Protein AF-A0A958EM05-F1 (afdb_monomer)

Mean predicted aligned error: 6.89 Å

Solvent-accessible surface area (backbone atoms only — not comparable to full-atom values): 17356 Å² total; per-residue (Å²): 138,81,80,80,76,67,77,76,81,56,70,85,62,57,81,46,62,45,32,33,47,32,33,57,15,66,79,50,71,73,41,57,70,72,60,28,51,53,48,52,52,42,34,55,50,38,52,46,53,56,36,40,84,72,39,77,65,54,44,79,43,82,52,97,78,34,34,41,40,36,32,71,61,46,50,64,68,52,51,52,50,44,53,54,50,52,36,35,36,25,22,24,38,27,33,30,41,38,51,78,43,76,55,84,50,73,66,61,52,43,53,54,49,43,73,73,39,43,86,70,35,48,7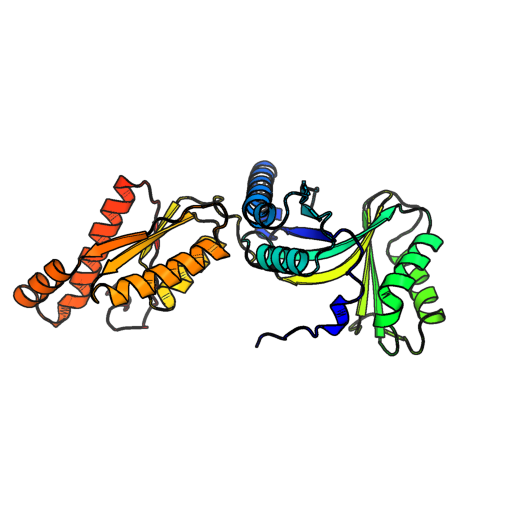2,28,34,25,30,57,45,49,47,75,47,76,89,68,99,66,52,44,67,57,51,26,50,54,48,43,50,54,47,52,77,68,32,59,74,34,45,85,29,89,85,78,40,80,36,74,51,47,37,37,37,45,70,64,29,33,34,44,64,75,49,82,43,70,29,53,23,55,28,20,58,65,73,39,65,41,30,38,23,47,39,76,67,47,68,49,21,54,50,41,47,49,53,41,23,28,60,0,26,40,60,28,39,37,32,74,39,79,66,56,70,69,46,49,50,56,32,49,50,54,51,48,52,49,33,70,53,43,29,49,82,52,87,57,51,78,44,77,40,84,38,57,70,58,50,54,50,38,68,75,76,41,62,78,94,47,36,69,59,54,50,50,52,54,52,52,53,54,49,50,52,50,22,67,77,69,65,32,80,45,82,43,62,41,81,50,84,67,75,47,90,76,27,32,84,90,63,103

Foldseek 3Di:
DDPPDDPPLCVVLQPAKWKKWFFFFVVLVPDDPVLSVVQVVLLQVLLCLQQCVLAVQWDWDDDPGTIITIGRDSPVVSVVSSLLLQQQFAGTQKMFTKDKDFQDDLVVVLVVLCVQCQVVQALWEEFEFEAEADDDPDDRVVSRVVSVVVSVVPRHNGHYDPPDTPYYFYWYYHHRMIMTTRDMGGHLYATGAPSDEEAEQAFALDPLSLVQQLVVLSNNYQYAYEYEDPPPDVSVVSSVVSVCVSCSRRVRPRDHHYHYDYCVVVLVCCVVPHDPVCSVLVSVVVVVVVSVVVCVVVVHPYYTYSADDPPDPCRHPVND

Sequence (320 aa):
MQQFVSSAQFNHLHHHSMILLVRIFPEIAIKSRPVRKRLVQRLCSNIGLACHPLDKTIKIKSLWDKIKVSSESTDPKVQQLVIRKLQQIPGIQDFSIVEDFDFLNSDDLFTKTLLHYQDQLTDRSFAVRVKRVGIHPFTSLDLEREIGRRLLETCSNSSVNLTKPDVTVKIEIKDDQFYLYHHYYPGLNGYPIGAQEKVLSLISGGFDSSVSSFLMMQKGCKVDFLFFNLGGYAHELGVKEVSKYLSSNYSDGYGSSFISVNFEPIIAELMESIDPKYRGLILKRCMLKIAEQLCQVNDYKAIITGESLGQVSSQTLINL

pLDDT: mean 90.68, std 12.55, range [28.0, 98.69]

Nearest PDB structures (foldseek):
  4kr7-assembly1_A  TM=8.828E-01  e=1.149E-23  Thermotoga maritima MSB8
  2c5s-assembly1_A-2  TM=8.348E-01  e=2.113E-24  Bacillus anthracis str. Ames
  1vbk-assembly1_A  TM=8.202E-01  e=5.508E-22  Pyrococcus horikoshii OT3
  1vbk-assembly1_B  TM=8.150E-01  e=3.814E-21  Pyrococcus horikoshii OT3
  5ztb-assembly2_A  TM=6.877E-01  e=2.450E-04  Thermus thermophilus HB27

Radius of gyration: 25.73 Å; Cα contacts (8 Å, |Δi|>4): 565; chains: 1; bounding box: 58×45×77 Å

Structure (mmCIF, N/CA/C/O backbone):
data_AF-A0A958EM05-F1
#
_entry.id   AF-A0A958EM05-F1
#
loop_
_atom_site.group_PDB
_atom_site.id
_atom_site.type_symbol
_atom_site.label_atom_id
_atom_site.label_alt_id
_atom_site.label_comp_id
_atom_site.label_asym_id
_atom_site.label_entity_id
_atom_site.label_seq_id
_atom_site.pdbx_PDB_ins_code
_atom_site.Cartn_x
_atom_site.Cartn_y
_atom_site.Cartn_z
_atom_site.occupancy
_atom_site.B_iso_or_equiv
_atom_site.auth_seq_id
_atom_site.auth_comp_id
_atom_site.auth_asym_id
_atom_site.auth_atom_id
_atom_site.pdbx_PDB_model_num
ATOM 1 N N . MET A 1 1 ? 3.726 -17.572 5.537 1.00 30.23 1 MET A N 1
ATOM 2 C CA . MET A 1 1 ? 4.851 -18.294 4.905 1.00 30.23 1 MET A CA 1
ATOM 3 C C . MET A 1 1 ? 5.632 -17.294 4.054 1.00 30.23 1 MET A C 1
ATOM 5 O O . MET A 1 1 ? 5.333 -17.110 2.884 1.00 30.23 1 MET A O 1
ATOM 9 N N . GLN A 1 2 ? 6.533 -16.536 4.685 1.00 30.33 2 GLN A N 1
ATOM 10 C CA . GLN A 1 2 ? 7.427 -15.596 4.003 1.00 30.33 2 GLN A CA 1
ATOM 11 C C . GLN A 1 2 ? 8.636 -16.394 3.515 1.00 30.33 2 GLN A C 1
ATOM 13 O O . GLN A 1 2 ? 9.372 -16.944 4.331 1.00 30.33 2 GLN A O 1
ATOM 18 N N . GLN A 1 3 ? 8.820 -16.505 2.200 1.00 28.00 3 GLN A N 1
ATOM 19 C CA . GLN A 1 3 ? 10.091 -16.973 1.658 1.00 28.00 3 GLN A CA 1
ATOM 20 C C . GLN A 1 3 ? 11.126 -15.877 1.913 1.00 28.00 3 GLN A C 1
ATOM 22 O O . GLN A 1 3 ? 11.089 -14.814 1.296 1.00 28.00 3 GLN A O 1
ATOM 27 N N . PHE A 1 4 ? 12.019 -16.127 2.867 1.00 31.95 4 PHE A N 1
ATOM 28 C CA . PHE A 1 4 ? 13.267 -15.390 2.984 1.00 31.95 4 PHE A CA 1
ATOM 29 C C . PHE A 1 4 ? 14.054 -15.613 1.690 1.00 31.95 4 PHE A C 1
ATOM 31 O O . PHE A 1 4 ? 14.509 -16.721 1.410 1.00 31.95 4 PHE A O 1
ATOM 38 N N . VAL A 1 5 ? 14.161 -14.565 0.876 1.00 35.91 5 VAL A N 1
ATOM 39 C CA . VAL A 1 5 ? 15.030 -14.550 -0.301 1.00 35.91 5 VAL A CA 1
ATOM 40 C C . VAL A 1 5 ? 16.475 -14.586 0.194 1.00 35.91 5 VAL A C 1
ATOM 42 O O . VAL A 1 5 ? 16.892 -13.748 0.993 1.00 35.91 5 VAL A O 1
ATOM 45 N N . SER A 1 6 ? 17.201 -15.608 -0.254 1.00 31.69 6 SER A N 1
ATOM 46 C CA . SER A 1 6 ? 18.626 -15.831 -0.007 1.00 31.69 6 SER A CA 1
ATOM 47 C C . SER A 1 6 ? 19.457 -14.587 -0.351 1.00 31.69 6 SER A C 1
ATOM 49 O O . SER A 1 6 ? 19.313 -13.996 -1.421 1.00 31.69 6 SER A O 1
ATOM 51 N N . SER A 1 7 ? 20.366 -14.229 0.557 1.00 36.34 7 SER A N 1
ATOM 52 C CA . SER A 1 7 ? 21.330 -13.127 0.460 1.00 36.34 7 SER A CA 1
ATOM 53 C C . SER A 1 7 ? 22.310 -13.235 -0.716 1.00 36.34 7 SER A C 1
ATOM 55 O O . SER A 1 7 ? 23.007 -12.270 -1.007 1.00 36.34 7 SER A O 1
ATOM 57 N N . ALA A 1 8 ? 22.367 -14.373 -1.415 1.00 34.72 8 ALA A N 1
ATOM 58 C CA . ALA A 1 8 ? 23.353 -14.616 -2.466 1.00 34.72 8 ALA A CA 1
ATOM 59 C C . ALA A 1 8 ? 23.030 -13.927 -3.809 1.00 34.72 8 ALA A C 1
ATOM 61 O O . ALA A 1 8 ? 23.947 -13.611 -4.558 1.00 34.72 8 ALA A O 1
ATOM 62 N N . GLN A 1 9 ? 21.756 -13.639 -4.112 1.00 41.16 9 GLN A N 1
ATOM 63 C CA . GLN A 1 9 ? 21.362 -12.994 -5.382 1.00 41.16 9 GLN A CA 1
ATOM 64 C C . GLN A 1 9 ? 21.495 -11.461 -5.377 1.00 41.16 9 GLN A C 1
ATOM 66 O O . GLN A 1 9 ? 21.306 -10.827 -6.410 1.00 41.16 9 GLN A O 1
ATOM 71 N N . PHE A 1 10 ? 21.830 -10.854 -4.234 1.00 42.84 10 PHE A N 1
ATOM 72 C CA . PHE A 1 10 ? 21.987 -9.401 -4.101 1.00 42.84 10 PHE A CA 1
ATOM 73 C C . PHE A 1 10 ? 23.398 -8.893 -4.436 1.00 42.84 10 PHE A C 1
ATOM 75 O O . PHE A 1 10 ? 23.568 -7.693 -4.640 1.00 42.84 10 PHE A O 1
ATOM 82 N N . ASN A 1 11 ? 24.395 -9.781 -4.536 1.00 39.16 11 ASN A N 1
ATOM 83 C CA . ASN A 1 11 ? 25.802 -9.376 -4.562 1.00 39.16 11 ASN A CA 1
ATOM 84 C C . ASN A 1 11 ? 26.261 -8.662 -5.848 1.00 39.16 11 ASN A C 1
ATOM 86 O O . ASN A 1 11 ? 27.257 -7.944 -5.806 1.00 39.16 11 ASN A O 1
ATOM 90 N N . HIS A 1 12 ? 25.537 -8.790 -6.966 1.00 42.97 12 HIS A N 1
ATOM 91 C CA . HIS A 1 12 ? 25.898 -8.129 -8.231 1.00 42.97 12 HIS A CA 1
ATOM 92 C C . HIS A 1 12 ? 25.334 -6.706 -8.394 1.00 42.97 12 HIS A C 1
ATOM 94 O O . HIS A 1 12 ? 25.745 -5.992 -9.302 1.00 42.97 12 HIS A O 1
ATOM 100 N N . LEU A 1 13 ? 24.453 -6.248 -7.495 1.00 47.91 13 LEU A N 1
ATOM 101 C CA . LEU A 1 13 ? 23.833 -4.912 -7.565 1.00 47.91 13 LEU A CA 1
ATOM 102 C C . LEU A 1 13 ? 24.610 -3.828 -6.787 1.00 47.91 13 LEU A C 1
ATOM 104 O O . LEU A 1 13 ? 24.183 -2.678 -6.725 1.00 47.91 13 LEU A O 1
ATOM 108 N N . HIS A 1 14 ? 25.748 -4.166 -6.174 1.00 45.50 14 HIS A N 1
ATOM 109 C CA . HIS A 1 14 ? 26.383 -3.344 -5.133 1.00 45.50 14 HIS A CA 1
ATOM 110 C C . HIS A 1 14 ? 27.223 -2.146 -5.610 1.00 45.50 14 HIS A C 1
ATOM 112 O O . HIS A 1 14 ? 27.787 -1.442 -4.774 1.00 45.50 14 HIS A O 1
ATOM 118 N N . HIS A 1 15 ? 27.287 -1.863 -6.915 1.00 50.09 15 HIS A N 1
ATOM 119 C CA . HIS A 1 15 ? 28.120 -0.768 -7.438 1.00 50.09 15 HIS A CA 1
ATOM 120 C C . HIS A 1 15 ? 27.420 0.219 -8.380 1.00 50.09 15 HIS A C 1
ATOM 122 O O . HIS A 1 15 ? 28.066 1.156 -8.848 1.00 50.09 15 HIS A O 1
ATOM 128 N N . HIS A 1 16 ? 26.112 0.080 -8.610 1.00 64.69 16 HIS A N 1
ATOM 129 C CA . HIS A 1 16 ? 25.377 0.944 -9.535 1.00 64.69 16 HIS A CA 1
ATOM 130 C C . HIS A 1 16 ? 24.209 1.674 -8.871 1.00 64.69 16 HIS A C 1
ATOM 132 O O . HIS A 1 16 ? 23.677 1.256 -7.840 1.00 64.69 16 HIS A O 1
ATOM 138 N N . SER A 1 17 ? 23.836 2.802 -9.475 1.00 76.50 17 SER A N 1
ATOM 139 C CA . SER A 1 17 ? 22.624 3.542 -9.145 1.00 76.50 17 SER A CA 1
ATOM 140 C C . SER A 1 17 ? 21.399 2.639 -9.300 1.00 76.50 17 SER A C 1
ATOM 142 O O . SER A 1 17 ? 21.288 1.853 -10.240 1.00 76.50 17 SER A O 1
ATOM 144 N N . MET A 1 18 ? 20.460 2.740 -8.362 1.00 88.19 18 MET A N 1
ATOM 145 C CA . MET A 1 18 ? 19.275 1.888 -8.344 1.00 88.19 18 MET A CA 1
ATOM 146 C C . MET A 1 18 ? 18.133 2.566 -9.093 1.00 88.19 18 MET A C 1
ATOM 148 O O . MET A 1 18 ? 17.717 3.672 -8.738 1.00 88.19 18 MET A O 1
ATOM 152 N N . ILE A 1 19 ? 17.562 1.876 -10.080 1.00 91.88 19 ILE A N 1
ATOM 153 C CA . ILE A 1 19 ? 16.361 2.324 -10.784 1.00 91.88 19 ILE A CA 1
ATOM 154 C C . ILE A 1 19 ? 15.236 1.327 -10.548 1.00 91.88 19 ILE A C 1
ATOM 156 O O . ILE A 1 19 ? 15.375 0.126 -10.755 1.00 91.88 19 ILE A O 1
ATOM 160 N N . LEU A 1 20 ? 14.091 1.848 -10.126 1.00 94.44 20 LEU A N 1
ATOM 161 C CA . LEU A 1 20 ? 12.886 1.092 -9.832 1.00 94.44 20 LEU A CA 1
ATOM 162 C C . LEU A 1 20 ? 11.762 1.573 -10.750 1.00 94.44 20 LEU A C 1
ATOM 164 O O . LEU A 1 20 ? 11.427 2.762 -10.779 1.00 94.44 20 LEU A O 1
ATOM 168 N N . LEU A 1 21 ? 11.153 0.648 -11.489 1.00 93.94 21 LEU A N 1
ATOM 169 C CA . LEU A 1 21 ? 9.927 0.906 -12.240 1.00 93.94 21 LEU A CA 1
ATOM 170 C C . LEU A 1 21 ? 8.731 0.416 -11.436 1.00 93.94 21 LEU A C 1
ATOM 172 O O . LEU A 1 21 ? 8.518 -0.783 -11.276 1.00 93.94 21 LEU A O 1
ATOM 176 N N . VAL A 1 22 ? 7.943 1.368 -10.952 1.00 96.38 22 VAL A N 1
ATOM 177 C CA . VAL A 1 22 ? 6.760 1.142 -10.128 1.00 96.38 22 VAL A CA 1
ATOM 178 C C . VAL A 1 22 ? 5.520 1.111 -11.013 1.00 96.38 22 VAL A C 1
ATOM 180 O O . VAL A 1 22 ? 5.234 2.070 -11.740 1.00 96.38 22 VAL A O 1
ATOM 183 N N . ARG A 1 23 ? 4.760 0.017 -10.938 1.00 94.56 23 ARG A N 1
ATOM 184 C CA . ARG A 1 23 ? 3.443 -0.104 -11.564 1.00 94.56 23 ARG A CA 1
ATOM 185 C C . ARG A 1 23 ? 2.360 0.324 -10.584 1.00 94.56 23 ARG A C 1
ATOM 187 O O . ARG A 1 23 ? 2.327 -0.083 -9.423 1.00 94.56 23 ARG A O 1
ATOM 194 N N . ILE A 1 24 ? 1.472 1.179 -11.074 1.00 95.31 24 ILE A N 1
ATOM 195 C CA . ILE A 1 24 ? 0.325 1.665 -10.309 1.00 95.31 24 ILE A CA 1
ATOM 196 C C . ILE A 1 24 ? -0.763 0.594 -10.248 1.00 95.31 24 ILE A C 1
ATOM 198 O O . ILE A 1 24 ? -0.911 -0.189 -11.183 1.00 95.31 24 ILE A O 1
ATOM 202 N N . PHE A 1 25 ? -1.553 0.599 -9.177 1.00 95.50 25 PHE A N 1
ATOM 203 C CA . PHE A 1 25 ? -2.690 -0.308 -9.018 1.00 95.50 25 PHE A CA 1
ATOM 204 C C . PHE A 1 25 ? -3.655 -0.244 -10.230 1.00 95.50 25 PHE A C 1
ATOM 206 O O . PHE A 1 25 ? -4.004 0.869 -10.650 1.00 95.50 25 PHE A O 1
ATOM 213 N N . PRO A 1 26 ? -4.098 -1.378 -10.817 1.00 93.56 26 PRO A N 1
ATOM 214 C CA . PRO A 1 26 ? -4.898 -1.386 -12.050 1.00 93.56 26 PRO A CA 1
ATOM 215 C C . PRO A 1 26 ? -6.179 -0.546 -11.972 1.00 93.56 26 PRO A C 1
ATOM 217 O O . PRO A 1 26 ? -6.553 0.132 -12.929 1.00 93.56 26 PRO A O 1
ATOM 220 N N . GLU A 1 27 ? -6.810 -0.497 -10.805 1.00 93.25 27 GLU A N 1
ATOM 221 C CA . GLU A 1 27 ? -8.025 0.267 -10.549 1.00 93.25 27 GLU A CA 1
ATOM 222 C C . GLU A 1 27 ? -7.786 1.780 -10.620 1.00 93.25 27 GLU A C 1
ATOM 224 O O . GLU A 1 27 ? -8.723 2.535 -10.879 1.00 93.25 27 GLU A O 1
ATOM 229 N N . ILE A 1 28 ? -6.542 2.239 -10.437 1.00 93.31 28 ILE A N 1
ATOM 230 C CA . ILE A 1 28 ? -6.124 3.623 -10.703 1.00 93.31 28 ILE A CA 1
ATOM 231 C C . ILE A 1 28 ? -5.976 3.842 -12.214 1.00 93.31 28 ILE A C 1
ATOM 233 O O . ILE A 1 28 ? -6.360 4.897 -12.726 1.00 93.31 28 ILE A O 1
ATOM 237 N N . ALA A 1 29 ? -5.435 2.858 -12.940 1.00 89.19 29 ALA A N 1
ATOM 238 C CA . ALA A 1 29 ? -5.169 2.956 -14.375 1.00 89.19 29 ALA A CA 1
ATOM 239 C C . ALA A 1 29 ? -6.450 3.074 -15.220 1.00 89.19 29 ALA A C 1
ATOM 241 O O . ALA A 1 29 ? -6.437 3.779 -16.229 1.00 89.19 29 ALA A O 1
ATOM 242 N N . ILE A 1 30 ? -7.553 2.458 -14.782 1.00 92.56 30 ILE A N 1
ATOM 243 C CA . ILE A 1 30 ? -8.864 2.519 -15.457 1.00 92.56 30 ILE A CA 1
ATOM 244 C C . ILE A 1 30 ? -9.660 3.806 -15.171 1.00 92.56 30 ILE A C 1
ATOM 246 O O . ILE A 1 30 ? -10.727 4.008 -15.751 1.00 92.56 30 ILE A O 1
ATOM 250 N N . LYS A 1 31 ? -9.199 4.683 -14.264 1.00 93.38 31 LYS A N 1
ATOM 251 C CA . LYS A 1 31 ? -9.896 5.948 -13.966 1.00 93.38 31 LYS A CA 1
ATOM 252 C C . LYS A 1 31 ? -9.775 6.940 -15.126 1.00 93.38 31 LYS A C 1
ATOM 254 O O . LYS A 1 31 ? -8.835 6.895 -15.919 1.00 93.38 31 LYS A O 1
ATOM 259 N N . SER A 1 32 ? -10.702 7.902 -15.177 1.00 95.69 32 SER A N 1
ATOM 260 C CA . SER A 1 32 ? -10.649 9.004 -16.144 1.00 95.69 32 SER A CA 1
ATOM 261 C C . SER A 1 32 ? -9.310 9.747 -16.066 1.00 95.69 32 SER A C 1
ATOM 263 O O . SER A 1 32 ? -8.698 9.840 -14.999 1.00 95.69 32 SER A O 1
ATOM 265 N N . ARG A 1 33 ? -8.847 10.304 -17.194 1.00 92.75 33 ARG A N 1
ATOM 266 C CA . ARG A 1 33 ? -7.531 10.968 -17.284 1.00 92.75 33 ARG A CA 1
ATOM 267 C C . ARG A 1 33 ? -7.279 11.993 -16.157 1.00 92.75 33 ARG A C 1
ATOM 269 O O . ARG A 1 33 ? -6.201 11.922 -15.564 1.00 92.75 33 ARG A O 1
ATOM 276 N N . PRO A 1 34 ? -8.226 12.890 -15.797 1.00 95.50 34 PRO A N 1
ATOM 277 C CA . PRO A 1 34 ? -8.014 13.843 -14.703 1.00 95.50 34 PRO A CA 1
ATOM 278 C C . PRO A 1 34 ? -7.857 13.163 -13.338 1.00 95.50 34 PRO A C 1
ATOM 280 O O . PRO A 1 34 ? -6.949 13.495 -12.576 1.00 95.50 34 PRO A O 1
ATOM 283 N N . VAL A 1 35 ? -8.704 12.171 -13.043 1.00 95.50 35 VAL A N 1
ATOM 284 C CA . VAL A 1 35 ? -8.675 11.438 -11.770 1.00 95.50 35 VAL A CA 1
ATOM 285 C C . VAL A 1 35 ? -7.385 10.634 -11.651 1.00 95.50 35 VAL A C 1
ATOM 287 O O . VAL A 1 35 ? -6.704 10.714 -10.629 1.00 95.50 35 VAL A O 1
ATOM 290 N N . ARG A 1 36 ? -7.010 9.918 -12.715 1.00 95.25 36 ARG A N 1
ATOM 291 C CA . ARG A 1 36 ? -5.763 9.157 -12.786 1.00 95.25 36 ARG A CA 1
ATOM 292 C C . ARG A 1 36 ? -4.553 10.058 -12.554 1.00 95.25 36 ARG A C 1
ATOM 294 O O . ARG A 1 36 ? -3.716 9.727 -11.722 1.00 95.25 36 ARG A O 1
ATOM 301 N N . LYS A 1 37 ? -4.481 11.218 -13.220 1.00 94.38 37 LYS A N 1
ATOM 302 C CA . LYS A 1 37 ? -3.387 12.187 -13.037 1.00 94.38 37 LYS A CA 1
ATOM 303 C C . LYS A 1 37 ? -3.257 12.617 -11.573 1.00 94.38 37 LYS A C 1
ATOM 305 O O . LYS A 1 37 ? -2.158 12.567 -11.030 1.00 94.38 37 LYS A O 1
ATOM 310 N N . ARG A 1 38 ? -4.371 12.970 -10.922 1.00 95.94 38 ARG A N 1
ATOM 311 C CA . ARG A 1 38 ? -4.396 13.362 -9.502 1.00 95.94 38 ARG A CA 1
ATOM 312 C C . ARG A 1 38 ? -3.915 12.235 -8.580 1.00 95.94 38 ARG A C 1
ATOM 314 O O . ARG A 1 38 ? -3.127 12.486 -7.673 1.00 95.94 38 ARG A O 1
ATOM 321 N N . LEU A 1 39 ? -4.367 11.002 -8.814 1.00 96.50 39 LEU A N 1
ATOM 322 C CA . LEU A 1 39 ? -3.958 9.836 -8.022 1.00 96.50 39 LEU A CA 1
ATOM 323 C C . LEU A 1 39 ? 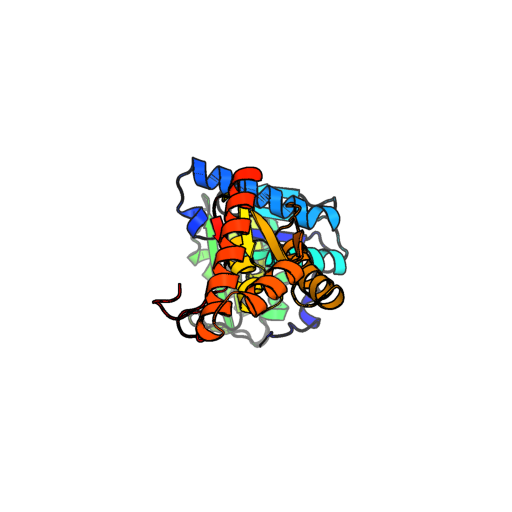-2.469 9.523 -8.200 1.00 96.50 39 LEU A C 1
ATOM 325 O O . LEU A 1 39 ? -1.773 9.309 -7.215 1.00 96.50 39 LEU A O 1
ATOM 329 N N . VAL A 1 40 ? -1.958 9.562 -9.432 1.00 96.50 40 VAL A N 1
ATOM 330 C CA . VAL A 1 40 ? -0.532 9.337 -9.712 1.00 96.50 40 VAL A CA 1
ATOM 331 C C . VAL A 1 40 ? 0.334 10.426 -9.077 1.00 96.50 40 VAL A C 1
ATOM 333 O O . VAL A 1 40 ? 1.348 10.112 -8.464 1.00 96.50 40 VAL A O 1
ATOM 336 N N . GLN A 1 41 ? -0.082 11.694 -9.140 1.00 96.00 41 GLN A N 1
ATOM 337 C CA . GLN A 1 41 ? 0.615 12.787 -8.452 1.00 96.00 41 GLN A CA 1
ATOM 338 C C . GLN A 1 41 ? 0.658 12.577 -6.935 1.00 96.00 41 GLN A C 1
ATOM 340 O O . GLN A 1 41 ? 1.713 12.750 -6.325 1.00 96.00 41 GLN A O 1
ATOM 345 N N . ARG A 1 42 ? -0.461 12.156 -6.328 1.00 96.38 42 ARG A N 1
ATOM 346 C CA . ARG A 1 42 ? -0.500 11.805 -4.902 1.00 96.38 42 ARG A CA 1
ATOM 347 C C . ARG A 1 42 ? 0.442 10.643 -4.592 1.00 96.38 42 ARG A C 1
ATOM 349 O O . ARG A 1 42 ? 1.194 10.732 -3.632 1.00 96.38 42 ARG A O 1
ATOM 356 N N . LEU A 1 43 ? 0.455 9.598 -5.419 1.00 97.19 43 LEU A N 1
ATOM 357 C CA . LEU A 1 43 ? 1.352 8.458 -5.239 1.00 97.19 43 LEU A CA 1
ATOM 358 C C . LEU A 1 43 ? 2.827 8.868 -5.301 1.00 97.19 43 LEU A C 1
ATOM 360 O O . LEU A 1 43 ? 3.591 8.490 -4.422 1.00 97.19 43 LEU A O 1
ATOM 364 N N . CYS A 1 44 ? 3.219 9.689 -6.281 1.00 97.31 44 CYS A N 1
ATOM 365 C CA . CYS A 1 44 ? 4.576 10.237 -6.353 1.00 97.31 44 CYS A CA 1
ATOM 366 C C . CYS A 1 44 ? 4.935 11.033 -5.089 1.00 97.31 44 CYS A C 1
ATOM 368 O O . CYS A 1 44 ? 6.040 10.892 -4.574 1.00 97.31 44 CYS A O 1
ATOM 370 N N . SER A 1 45 ? 3.999 11.835 -4.568 1.00 96.62 45 SER A N 1
ATOM 371 C CA . SER A 1 45 ? 4.191 12.560 -3.308 1.00 96.62 45 SER A CA 1
ATOM 372 C C . SER A 1 45 ? 4.400 11.606 -2.131 1.00 96.62 45 SER A C 1
ATOM 374 O O . SER A 1 45 ? 5.300 11.837 -1.332 1.00 96.62 45 SER A O 1
ATOM 376 N N . ASN A 1 46 ? 3.608 10.537 -2.028 1.00 97.12 46 ASN A N 1
ATOM 377 C CA . ASN A 1 46 ? 3.717 9.559 -0.943 1.00 97.12 46 ASN A CA 1
ATOM 378 C C . ASN A 1 46 ? 5.047 8.793 -1.011 1.00 97.12 46 ASN A C 1
ATOM 380 O O . ASN A 1 46 ? 5.714 8.645 0.007 1.00 97.12 46 ASN A O 1
ATOM 384 N N . ILE A 1 47 ? 5.475 8.388 -2.214 1.00 97.62 47 ILE A N 1
ATOM 385 C CA . ILE A 1 47 ? 6.803 7.793 -2.442 1.00 97.62 47 ILE A CA 1
ATOM 386 C C . ILE A 1 47 ? 7.901 8.763 -2.000 1.00 97.62 47 ILE A C 1
ATOM 388 O O . ILE A 1 47 ? 8.822 8.365 -1.296 1.00 97.62 47 ILE A O 1
ATOM 392 N N . GLY A 1 48 ? 7.788 10.046 -2.347 1.00 97.00 48 GLY A N 1
ATOM 393 C CA . GLY A 1 48 ? 8.742 11.059 -1.900 1.00 97.00 48 GLY A CA 1
ATOM 394 C C . GLY A 1 48 ? 8.796 11.190 -0.378 1.00 97.00 48 GLY A C 1
ATOM 395 O O . GLY A 1 48 ? 9.879 11.182 0.200 1.00 97.00 48 GLY A O 1
ATOM 396 N N . LEU A 1 49 ? 7.642 11.278 0.285 1.00 95.75 49 LEU A N 1
ATOM 397 C CA . LEU A 1 49 ? 7.563 11.403 1.745 1.00 95.75 49 LEU A CA 1
ATOM 398 C C . LEU A 1 49 ? 8.149 10.179 2.465 1.00 95.75 49 LEU A C 1
ATOM 400 O O . LEU A 1 49 ? 8.801 10.343 3.493 1.00 95.75 49 LEU A O 1
ATOM 404 N N . ALA A 1 50 ? 7.972 8.981 1.907 1.00 95.50 50 ALA A N 1
ATOM 405 C CA . ALA A 1 50 ? 8.504 7.741 2.464 1.00 95.50 50 ALA A CA 1
ATOM 406 C C . ALA A 1 50 ? 10.010 7.551 2.205 1.00 95.50 50 ALA A C 1
ATOM 408 O O . ALA A 1 50 ? 10.728 7.042 3.067 1.00 95.50 50 ALA A O 1
ATOM 409 N N . CYS A 1 51 ? 10.495 7.925 1.015 1.00 95.94 51 CYS A N 1
ATOM 410 C CA . CYS A 1 51 ? 11.831 7.547 0.552 1.00 95.94 51 CYS A CA 1
ATOM 411 C C . CYS A 1 51 ? 12.888 8.658 0.684 1.00 95.94 51 CYS A C 1
ATOM 413 O O . CYS A 1 51 ? 14.042 8.336 0.957 1.00 95.94 51 CYS A O 1
ATOM 415 N N . HIS A 1 52 ? 12.542 9.947 0.568 1.00 95.94 52 HIS A N 1
ATOM 416 C CA . HIS A 1 52 ? 13.528 11.033 0.728 1.00 95.94 52 HIS A CA 1
ATOM 417 C C . HIS A 1 52 ? 14.224 11.077 2.104 1.00 95.94 52 HIS A C 1
ATOM 419 O O . HIS A 1 52 ? 15.391 11.470 2.149 1.00 95.94 52 HIS A O 1
ATOM 425 N N . PRO A 1 53 ? 13.583 10.683 3.228 1.00 95.00 53 PRO A N 1
ATOM 426 C CA . PRO A 1 53 ? 14.282 10.563 4.509 1.00 95.00 53 PRO A CA 1
ATOM 427 C C . PRO A 1 53 ? 15.390 9.501 4.512 1.00 95.00 53 PRO A C 1
ATOM 429 O O . PRO A 1 53 ? 16.304 9.589 5.327 1.00 95.00 53 PRO A O 1
ATOM 432 N N . LEU A 1 54 ? 15.302 8.504 3.625 1.00 94.19 54 LEU A N 1
ATOM 433 C CA . LEU A 1 54 ? 16.292 7.436 3.480 1.00 94.19 54 LEU A CA 1
ATOM 434 C C . LEU A 1 54 ? 17.421 7.843 2.530 1.00 94.19 54 LEU A C 1
ATOM 436 O O . LEU A 1 54 ? 18.580 7.527 2.780 1.00 94.19 54 LEU A O 1
ATOM 440 N N . ASP A 1 55 ? 17.076 8.538 1.446 1.00 94.69 55 ASP A N 1
ATOM 441 C CA . ASP A 1 55 ? 18.023 9.009 0.443 1.00 94.69 55 ASP A CA 1
ATOM 442 C C . ASP A 1 55 ? 17.509 10.276 -0.254 1.00 94.69 55 ASP A C 1
ATOM 444 O O . ASP A 1 55 ? 16.503 10.272 -0.969 1.00 94.69 55 ASP A O 1
ATOM 448 N N . LYS A 1 56 ? 18.244 11.376 -0.071 1.00 93.38 56 LYS A N 1
ATOM 449 C CA . LYS A 1 56 ? 17.918 12.687 -0.649 1.00 93.38 56 LYS A CA 1
ATOM 450 C C . LYS A 1 56 ? 18.173 12.768 -2.155 1.00 93.38 56 LYS A C 1
ATOM 452 O O . LYS A 1 56 ? 17.682 13.698 -2.787 1.00 93.38 56 LYS A O 1
ATOM 457 N N . THR A 1 57 ? 18.934 11.833 -2.725 1.00 94.75 57 THR A N 1
ATOM 458 C CA . THR A 1 57 ? 19.232 11.790 -4.166 1.00 94.75 57 THR A CA 1
ATOM 459 C C . THR A 1 57 ? 18.096 11.181 -4.985 1.00 94.75 57 THR A C 1
ATOM 461 O O . THR A 1 57 ? 18.131 11.231 -6.2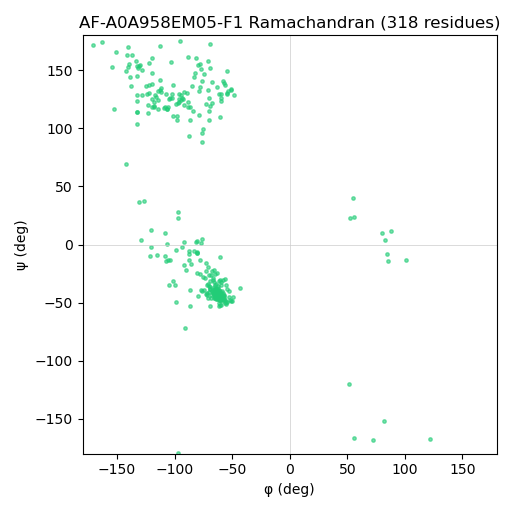16 1.00 94.75 57 THR A O 1
ATOM 464 N N . ILE A 1 58 ? 17.070 10.630 -4.321 1.00 96.19 58 ILE A N 1
ATOM 465 C CA . ILE A 1 58 ? 15.943 9.994 -4.994 1.00 96.19 58 ILE A CA 1
ATOM 466 C C . ILE A 1 58 ? 15.224 10.985 -5.912 1.00 96.19 58 ILE A C 1
ATOM 468 O O . ILE A 1 58 ? 14.757 12.041 -5.492 1.00 96.19 58 ILE A O 1
ATOM 472 N N . LYS A 1 59 ? 15.080 10.599 -7.181 1.00 96.56 59 LYS A N 1
ATOM 473 C CA . LYS A 1 59 ? 14.291 11.313 -8.191 1.00 96.56 59 LYS A CA 1
ATOM 474 C C . LYS A 1 59 ? 13.087 10.464 -8.573 1.00 96.56 59 LYS A C 1
ATOM 476 O O . LYS A 1 59 ? 13.213 9.275 -8.860 1.00 96.56 59 LYS A O 1
ATOM 481 N N . ILE A 1 60 ? 11.915 11.093 -8.603 1.00 97.25 60 ILE A N 1
ATOM 482 C CA . ILE A 1 60 ? 10.638 10.437 -8.901 1.00 97.25 60 ILE A CA 1
ATOM 483 C C . ILE A 1 60 ? 10.058 11.066 -10.163 1.00 97.25 60 ILE A C 1
ATOM 485 O O . ILE A 1 60 ? 9.744 12.256 -10.190 1.00 97.25 60 ILE A O 1
ATOM 489 N N . LYS A 1 61 ? 9.887 10.264 -11.214 1.00 94.44 61 LYS A N 1
ATOM 490 C CA . LYS A 1 61 ? 9.323 10.704 -12.493 1.00 94.44 61 LYS A CA 1
ATOM 491 C C . LYS A 1 61 ? 8.105 9.864 -12.844 1.00 94.44 61 LYS A C 1
ATOM 493 O O . LYS A 1 61 ? 8.201 8.654 -13.031 1.00 94.44 61 LYS A O 1
ATOM 498 N N . SER A 1 62 ? 6.952 10.513 -12.988 1.00 92.31 62 SER A N 1
ATOM 499 C CA . SER A 1 62 ? 5.776 9.863 -13.566 1.00 92.31 62 SER A CA 1
ATOM 500 C C . SER A 1 62 ? 5.993 9.684 -15.067 1.00 92.31 62 SER A C 1
ATOM 502 O O . SER A 1 62 ? 6.200 10.649 -15.801 1.00 92.31 62 SER A O 1
ATOM 504 N N . LEU A 1 63 ? 5.941 8.436 -15.512 1.00 86.25 63 LEU A N 1
ATOM 505 C CA . LEU A 1 63 ? 5.835 8.050 -16.913 1.00 86.25 63 LEU A CA 1
ATOM 506 C C . LEU A 1 63 ? 4.354 7.809 -17.250 1.00 86.25 63 LEU A C 1
ATOM 508 O O . LEU A 1 63 ? 3.482 7.879 -16.381 1.00 86.25 63 LEU A O 1
ATOM 512 N N . TRP A 1 64 ? 4.058 7.538 -18.522 1.00 74.62 64 TRP A N 1
ATOM 513 C CA . TRP A 1 64 ? 2.682 7.344 -18.994 1.00 74.62 64 TRP A CA 1
ATOM 514 C C . TRP A 1 64 ? 1.949 6.199 -18.283 1.00 74.62 64 TRP A C 1
ATOM 516 O O . TRP A 1 64 ? 0.765 6.333 -17.989 1.00 74.62 64 TRP A O 1
ATOM 526 N N . ASP A 1 65 ? 2.620 5.079 -18.012 1.00 79.38 65 ASP A N 1
ATOM 527 C CA . ASP A 1 65 ? 2.052 3.859 -17.421 1.00 79.38 65 ASP A CA 1
ATOM 528 C C . ASP A 1 65 ? 2.719 3.437 -16.100 1.00 79.38 65 ASP A C 1
ATOM 530 O O . ASP A 1 65 ? 2.192 2.573 -15.401 1.00 79.38 65 ASP A O 1
ATOM 534 N N . LYS A 1 66 ? 3.843 4.061 -15.735 1.00 90.12 66 LYS A N 1
ATOM 535 C CA . LYS A 1 66 ? 4.677 3.697 -14.580 1.00 90.12 66 LYS A CA 1
ATOM 536 C C . LYS A 1 66 ? 5.204 4.929 -13.854 1.00 90.12 66 LYS A C 1
ATOM 538 O O . LYS A 1 66 ? 5.132 6.044 -14.365 1.00 90.12 66 LYS A O 1
ATOM 543 N N . ILE A 1 67 ? 5.796 4.727 -12.686 1.00 95.56 67 ILE A N 1
ATOM 544 C CA . ILE A 1 67 ? 6.597 5.735 -11.988 1.00 95.56 67 ILE A CA 1
ATOM 545 C C . ILE A 1 67 ? 8.040 5.222 -11.944 1.00 95.56 67 ILE A C 1
ATOM 547 O O . ILE A 1 67 ? 8.281 4.112 -11.481 1.00 95.56 67 ILE A O 1
ATOM 551 N N . LYS A 1 68 ? 8.994 6.007 -12.454 1.00 94.62 68 LYS A N 1
ATOM 552 C CA . LYS A 1 68 ? 10.432 5.733 -12.325 1.00 94.62 68 LYS A CA 1
ATOM 553 C C . LYS A 1 68 ? 10.919 6.369 -11.027 1.00 94.62 68 LYS A C 1
ATOM 555 O O . LYS A 1 68 ? 10.765 7.578 -10.853 1.00 94.62 68 LYS A O 1
ATOM 560 N N . VAL A 1 69 ? 11.490 5.562 -10.144 1.00 96.44 69 VAL A N 1
ATOM 561 C CA . VAL A 1 69 ? 12.163 6.002 -8.918 1.00 96.44 69 VAL A CA 1
ATOM 562 C C . VAL A 1 69 ? 13.636 5.656 -9.080 1.00 96.44 69 VAL A C 1
ATOM 564 O O . VAL A 1 69 ? 13.969 4.487 -9.234 1.00 96.44 69 VAL A O 1
ATOM 567 N N . SER A 1 70 ? 14.512 6.655 -9.109 1.00 93.81 70 SER A N 1
ATOM 568 C CA . SER A 1 70 ? 15.958 6.457 -9.266 1.00 93.81 70 SER A CA 1
ATOM 569 C C . SER A 1 70 ? 16.709 7.009 -8.065 1.00 93.81 70 SER A C 1
ATOM 571 O O . SER A 1 70 ? 16.388 8.110 -7.628 1.00 93.81 70 SER A O 1
ATOM 573 N N . SER A 1 71 ? 17.708 6.279 -7.585 1.00 92.94 71 SER A N 1
ATOM 574 C CA . SER A 1 71 ? 18.579 6.629 -6.461 1.00 92.94 71 SER A CA 1
ATOM 575 C C . SER A 1 71 ? 20.037 6.582 -6.916 1.00 92.94 71 SER A C 1
ATOM 577 O O . SER A 1 71 ? 20.437 5.653 -7.621 1.00 92.94 71 SER A O 1
ATOM 579 N N . GLU A 1 72 ? 20.828 7.582 -6.525 1.00 91.94 72 GLU A N 1
ATOM 580 C CA . GLU A 1 72 ? 22.279 7.614 -6.767 1.00 91.94 72 GLU A CA 1
ATOM 581 C C . GLU A 1 72 ? 23.051 6.901 -5.638 1.00 91.94 72 GLU A C 1
ATOM 583 O O . GLU A 1 72 ? 24.262 6.714 -5.737 1.00 91.94 72 GLU A O 1
ATOM 588 N N . SER A 1 73 ? 22.359 6.468 -4.575 1.00 88.25 73 SER A N 1
ATOM 589 C CA . SER A 1 73 ? 22.960 5.733 -3.466 1.00 88.25 73 SER A CA 1
ATOM 590 C C . SER A 1 73 ? 23.376 4.323 -3.885 1.00 88.25 73 SER A C 1
ATOM 592 O O . SER A 1 73 ? 22.567 3.519 -4.357 1.00 88.25 73 SER A O 1
ATOM 594 N N . THR A 1 74 ? 24.644 4.007 -3.638 1.00 87.12 74 THR A N 1
ATOM 595 C CA . THR A 1 74 ? 25.218 2.666 -3.794 1.00 87.12 74 THR A CA 1
ATOM 596 C C . THR A 1 74 ? 25.200 1.863 -2.492 1.00 87.12 74 THR A C 1
ATOM 598 O O . THR A 1 74 ? 25.595 0.701 -2.501 1.00 87.12 74 THR A O 1
ATOM 601 N N . ASP A 1 75 ? 24.729 2.438 -1.373 1.00 90.38 75 ASP A N 1
ATOM 602 C CA . ASP A 1 75 ? 24.640 1.723 -0.094 1.00 90.38 75 ASP A CA 1
ATOM 603 C C . ASP A 1 75 ? 23.528 0.654 -0.157 1.00 90.38 75 ASP A C 1
ATOM 605 O O . ASP A 1 75 ? 22.338 1.000 -0.221 1.00 90.38 75 ASP A O 1
ATOM 609 N N . PRO A 1 76 ? 23.872 -0.645 -0.059 1.00 88.19 76 PRO A N 1
ATOM 610 C CA . PRO A 1 76 ? 22.893 -1.725 -0.140 1.00 88.19 76 PRO A CA 1
ATOM 611 C C . PRO A 1 76 ? 21.820 -1.657 0.951 1.00 88.19 76 PRO A C 1
ATOM 613 O O . PRO A 1 76 ? 20.678 -2.066 0.729 1.00 88.19 76 PRO A O 1
ATOM 616 N N . LYS A 1 77 ? 22.151 -1.124 2.136 1.00 92.75 77 LYS A N 1
ATOM 617 C CA . LYS A 1 77 ? 21.185 -0.973 3.234 1.00 92.75 77 LYS A CA 1
ATOM 618 C C . LYS A 1 77 ? 20.128 0.064 2.882 1.00 92.75 77 LYS A C 1
ATOM 620 O O . LYS A 1 77 ? 18.942 -0.176 3.105 1.00 92.75 77 LYS A O 1
ATOM 625 N N . VAL A 1 78 ? 20.542 1.192 2.307 1.00 92.81 78 VAL A N 1
ATOM 626 C CA . VAL A 1 78 ? 19.629 2.253 1.862 1.00 92.81 78 VAL A CA 1
ATOM 627 C C . VAL A 1 78 ? 18.723 1.735 0.750 1.00 92.81 78 VAL A C 1
ATOM 629 O O . VAL A 1 78 ? 17.503 1.873 0.848 1.00 92.81 78 VAL A O 1
ATOM 632 N N . GLN A 1 79 ? 19.288 1.055 -0.250 1.00 91.31 79 GLN A N 1
ATOM 633 C CA . GLN A 1 79 ? 18.516 0.439 -1.334 1.00 91.31 79 GLN A CA 1
ATOM 634 C C . GLN A 1 79 ? 17.467 -0.546 -0.793 1.00 91.31 79 GLN A C 1
ATOM 636 O O . GLN A 1 79 ? 16.291 -0.472 -1.157 1.00 91.31 79 GLN A O 1
ATOM 641 N N . GLN A 1 80 ? 17.848 -1.414 0.151 1.00 92.81 80 GLN A N 1
ATOM 642 C CA . GLN A 1 80 ? 16.919 -2.360 0.770 1.00 92.81 80 GLN A CA 1
ATOM 643 C C . GLN A 1 80 ? 15.807 -1.662 1.570 1.00 92.81 80 GLN A C 1
ATOM 645 O O . GLN A 1 80 ? 14.655 -2.101 1.531 1.00 92.81 80 GLN A O 1
ATOM 650 N N . LEU A 1 81 ? 16.115 -0.575 2.284 1.00 95.12 81 LEU A N 1
ATOM 651 C CA . LEU A 1 81 ? 15.109 0.211 3.004 1.00 95.12 81 LEU A CA 1
ATOM 652 C C . LEU A 1 81 ? 14.122 0.890 2.046 1.00 95.12 81 LEU A C 1
ATOM 654 O O . LEU A 1 81 ? 12.921 0.883 2.319 1.00 95.12 81 LEU A O 1
ATOM 658 N N . VAL A 1 82 ? 14.593 1.411 0.909 1.00 95.94 82 VAL A N 1
ATOM 659 C CA . VAL A 1 82 ? 13.731 1.996 -0.133 1.00 95.94 82 VAL A CA 1
ATOM 660 C C . VAL A 1 82 ? 12.792 0.940 -0.714 1.00 95.94 82 VAL A C 1
ATOM 662 O O . VAL A 1 82 ? 11.588 1.179 -0.787 1.00 95.94 82 VAL A O 1
ATOM 665 N N . ILE A 1 83 ? 13.309 -0.246 -1.057 1.00 95.56 83 ILE A N 1
ATOM 666 C CA . ILE A 1 83 ? 12.494 -1.378 -1.527 1.00 95.56 83 ILE A CA 1
ATOM 667 C C . ILE A 1 83 ? 11.408 -1.701 -0.497 1.00 95.56 83 ILE A C 1
ATOM 669 O O . ILE A 1 83 ? 10.229 -1.733 -0.844 1.00 95.56 83 ILE A O 1
ATOM 673 N N . ARG A 1 84 ? 11.777 -1.871 0.781 1.00 96.06 84 ARG A N 1
ATOM 674 C CA . ARG A 1 84 ? 10.809 -2.156 1.853 1.00 96.06 84 ARG A CA 1
ATOM 675 C C . ARG A 1 84 ? 9.740 -1.075 1.962 1.00 96.06 84 ARG A C 1
ATOM 677 O O . ARG A 1 84 ? 8.565 -1.415 2.066 1.00 96.06 84 ARG A O 1
ATOM 684 N N . LYS A 1 85 ? 10.119 0.204 1.891 1.00 96.19 85 LYS A N 1
ATOM 685 C CA . LYS A 1 85 ? 9.155 1.309 1.921 1.00 96.19 85 LYS A CA 1
ATOM 686 C C . LYS A 1 85 ? 8.186 1.252 0.748 1.00 96.19 85 LYS A C 1
ATOM 688 O O . LYS A 1 85 ? 6.984 1.326 0.968 1.00 96.19 85 LYS A O 1
ATOM 693 N N . LEU A 1 86 ? 8.660 1.017 -0.475 1.00 97.19 86 LEU A N 1
ATOM 694 C CA . LEU A 1 86 ? 7.769 0.873 -1.631 1.00 97.19 86 LEU A CA 1
ATOM 695 C C . LEU A 1 86 ? 6.772 -0.289 -1.479 1.00 97.19 86 LEU A C 1
ATOM 697 O O . LEU A 1 86 ? 5.624 -0.155 -1.896 1.00 97.19 86 LEU A O 1
ATOM 701 N N . GLN A 1 87 ? 7.150 -1.402 -0.841 1.00 96.81 87 GLN A N 1
ATOM 702 C CA . GLN A 1 87 ? 6.213 -2.509 -0.578 1.00 96.81 87 GLN A CA 1
ATOM 703 C C . GLN A 1 87 ? 5.082 -2.131 0.389 1.00 96.81 87 GLN A C 1
ATOM 705 O O . GLN A 1 87 ? 4.039 -2.783 0.391 1.00 96.81 87 GLN A O 1
ATOM 710 N N . GLN A 1 88 ? 5.275 -1.096 1.208 1.00 96.62 88 GLN A N 1
ATOM 711 C CA . GLN A 1 88 ? 4.320 -0.662 2.224 1.00 96.62 88 GLN A CA 1
ATOM 712 C C . GLN A 1 88 ? 3.451 0.524 1.780 1.00 96.62 88 GLN A C 1
ATOM 714 O O . GLN A 1 88 ? 2.534 0.897 2.506 1.00 96.62 88 GLN A O 1
ATOM 719 N N . ILE A 1 89 ? 3.685 1.106 0.599 1.00 97.56 89 ILE A N 1
ATOM 720 C CA . ILE A 1 89 ? 2.919 2.265 0.120 1.00 97.56 89 ILE A CA 1
ATOM 721 C C . ILE A 1 89 ? 1.648 1.803 -0.616 1.00 97.56 89 ILE A C 1
ATOM 723 O O . ILE A 1 89 ? 1.742 1.172 -1.677 1.00 97.56 89 ILE A O 1
ATOM 727 N N . PRO A 1 90 ? 0.446 2.172 -0.127 1.00 97.31 90 PRO A N 1
ATOM 728 C CA . PRO A 1 90 ? -0.796 1.977 -0.867 1.00 97.31 90 PRO A CA 1
ATOM 729 C C . PRO A 1 90 ?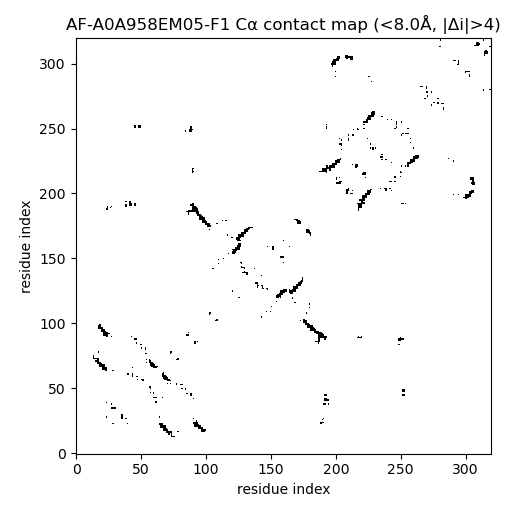 -0.780 2.670 -2.237 1.00 97.31 90 PRO A C 1
ATOM 731 O O . PRO A 1 90 ? -0.306 3.797 -2.382 1.00 97.31 90 PRO A O 1
ATOM 734 N N . GLY A 1 91 ? -1.347 2.019 -3.252 1.00 96.38 91 GLY A N 1
ATOM 735 C CA . GLY A 1 91 ? -1.369 2.504 -4.638 1.00 96.38 91 GLY A CA 1
ATOM 736 C C . GLY A 1 91 ? -0.337 1.858 -5.560 1.00 96.38 91 GLY A C 1
ATOM 737 O O . GLY A 1 91 ? -0.460 1.985 -6.782 1.00 96.38 91 GLY A O 1
ATOM 738 N N . ILE A 1 92 ? 0.643 1.143 -5.002 1.00 97.62 92 ILE A N 1
ATOM 739 C CA . ILE A 1 92 ? 1.645 0.393 -5.764 1.00 97.62 92 ILE A CA 1
ATOM 740 C C . ILE A 1 92 ? 1.145 -1.034 -5.975 1.00 97.62 92 ILE A C 1
ATOM 742 O O . ILE A 1 92 ? 0.924 -1.754 -5.006 1.00 97.62 92 ILE A O 1
ATOM 746 N N . GLN A 1 93 ? 0.982 -1.449 -7.232 1.00 96.06 93 GLN A N 1
ATOM 747 C CA . GLN A 1 93 ? 0.677 -2.844 -7.561 1.00 96.06 93 GLN A CA 1
ATOM 748 C C . GLN A 1 93 ? 1.891 -3.722 -7.274 1.00 96.06 93 GLN A C 1
ATOM 750 O O . GLN A 1 93 ? 1.824 -4.730 -6.575 1.00 96.06 93 GLN A O 1
ATOM 755 N N . ASP A 1 94 ? 3.011 -3.299 -7.844 1.00 95.69 94 ASP A N 1
ATOM 756 C CA . ASP A 1 94 ? 4.296 -3.959 -7.800 1.00 95.69 94 ASP A CA 1
ATOM 757 C C . ASP A 1 94 ? 5.356 -3.032 -8.386 1.00 95.69 94 ASP A C 1
ATOM 759 O O . ASP A 1 94 ? 5.054 -1.973 -8.950 1.00 95.69 94 ASP A O 1
ATOM 763 N N . PHE A 1 95 ? 6.610 -3.433 -8.253 1.00 96.00 95 PHE A N 1
ATOM 764 C CA . PHE A 1 95 ? 7.716 -2.727 -8.865 1.00 96.00 95 PHE A CA 1
ATOM 765 C C . PHE A 1 95 ? 8.863 -3.675 -9.178 1.00 96.00 95 PHE A C 1
ATOM 767 O O . PHE A 1 95 ? 8.913 -4.818 -8.718 1.00 96.00 95 PHE A O 1
ATOM 774 N N . SER A 1 96 ? 9.792 -3.211 -10.002 1.00 92.38 96 SER A N 1
ATOM 775 C CA . SER A 1 96 ? 10.978 -3.988 -10.336 1.00 92.38 96 SER A CA 1
ATOM 776 C C . SER A 1 96 ? 12.220 -3.128 -10.374 1.00 92.38 96 SER A C 1
ATOM 778 O O . SER A 1 96 ? 12.155 -1.980 -10.814 1.00 92.38 96 SER A O 1
ATOM 780 N N . ILE A 1 97 ? 13.336 -3.704 -9.934 1.00 90.62 97 ILE A N 1
ATOM 781 C CA . ILE A 1 97 ? 14.660 -3.130 -10.180 1.00 90.62 97 ILE A CA 1
ATOM 782 C C . ILE A 1 97 ? 14.961 -3.320 -11.663 1.00 90.62 97 ILE A C 1
ATOM 784 O O . ILE A 1 97 ? 14.741 -4.413 -12.197 1.00 90.62 97 ILE A O 1
ATOM 788 N N . VAL A 1 98 ? 15.426 -2.263 -12.317 1.00 89.56 98 VAL A N 1
ATOM 789 C CA . VAL A 1 98 ? 15.814 -2.297 -13.723 1.00 89.56 98 VAL A CA 1
ATOM 790 C C . VAL A 1 98 ? 17.172 -1.656 -13.932 1.00 89.56 98 VAL A C 1
ATOM 792 O O . VAL A 1 98 ? 17.545 -0.733 -13.211 1.00 89.56 98 VAL A O 1
ATOM 795 N N . GLU A 1 99 ? 17.855 -2.112 -14.968 1.00 87.62 99 GLU A N 1
ATOM 796 C CA . GLU A 1 99 ? 18.928 -1.365 -15.617 1.00 87.62 99 GLU A CA 1
ATOM 797 C C . GLU A 1 99 ? 18.369 -0.747 -16.894 1.00 87.62 99 GLU A C 1
ATOM 799 O O . GLU A 1 99 ? 17.587 -1.396 -17.598 1.00 87.62 99 GLU A O 1
ATOM 804 N N . ASP A 1 100 ? 18.711 0.513 -17.162 1.00 86.56 100 ASP A N 1
ATOM 805 C CA . ASP A 1 100 ? 18.334 1.208 -18.386 1.00 86.56 100 ASP A CA 1
ATOM 806 C C . ASP A 1 100 ? 19.545 1.510 -19.262 1.00 86.56 100 ASP A C 1
ATOM 808 O O . ASP A 1 100 ? 20.633 1.833 -18.791 1.00 86.56 100 ASP A O 1
ATOM 812 N N . PHE A 1 101 ? 19.337 1.369 -20.564 1.00 88.31 101 PHE A N 1
ATOM 813 C CA . PHE A 1 101 ? 20.378 1.493 -21.566 1.00 88.31 101 PHE A CA 1
ATOM 814 C C . PHE A 1 101 ? 19.830 2.177 -22.812 1.00 88.31 101 PHE A C 1
ATOM 816 O O . PHE A 1 101 ? 18.673 1.965 -23.185 1.00 88.31 101 PHE A O 1
ATOM 823 N N . ASP A 1 102 ? 20.690 2.912 -23.513 1.00 89.25 102 ASP A N 1
ATOM 824 C CA . ASP A 1 102 ? 20.402 3.352 -24.875 1.00 89.25 102 ASP A CA 1
ATOM 825 C C . ASP A 1 102 ? 20.254 2.134 -25.796 1.00 89.25 102 ASP A C 1
ATOM 827 O O . ASP A 1 102 ? 21.055 1.195 -25.750 1.00 89.25 102 ASP A O 1
ATOM 831 N N . PHE A 1 103 ? 19.228 2.144 -26.644 1.00 88.38 103 PHE A N 1
ATOM 832 C CA . PHE A 1 103 ? 19.021 1.112 -27.652 1.00 88.38 103 PHE A CA 1
ATOM 833 C C . PHE A 1 103 ? 19.787 1.468 -28.929 1.00 88.38 103 PHE A C 1
ATOM 835 O O . PHE A 1 103 ? 19.286 2.189 -29.788 1.00 88.38 103 PHE A O 1
ATOM 842 N N . LEU A 1 104 ? 21.016 0.960 -29.044 1.00 86.69 104 LEU A N 1
ATOM 843 C CA . LEU A 1 104 ? 21.890 1.232 -30.190 1.00 86.69 104 LEU A CA 1
ATOM 844 C C . LEU A 1 104 ? 21.648 0.255 -31.349 1.00 86.69 104 LEU A C 1
ATOM 846 O O . LEU A 1 104 ? 21.444 0.665 -32.490 1.00 86.69 104 LEU A O 1
ATOM 850 N N . ASN A 1 105 ? 21.700 -1.047 -31.064 1.00 87.31 105 ASN A N 1
ATOM 851 C CA . ASN A 1 105 ? 21.491 -2.135 -32.020 1.00 87.31 105 ASN A CA 1
ATOM 852 C C . ASN A 1 105 ? 21.220 -3.462 -31.277 1.00 87.31 105 ASN A C 1
ATOM 854 O O . ASN A 1 105 ? 21.286 -3.519 -30.046 1.00 87.31 105 ASN A O 1
ATOM 858 N N . SER A 1 106 ? 20.900 -4.533 -32.016 1.00 84.81 106 SER A N 1
ATOM 859 C CA . SER A 1 106 ? 20.592 -5.841 -31.417 1.00 84.81 106 SER A CA 1
ATOM 860 C C . SER A 1 106 ? 21.806 -6.520 -30.768 1.00 84.81 106 SER A C 1
ATOM 862 O O . SER A 1 106 ? 21.629 -7.271 -29.809 1.00 84.81 106 SER A O 1
ATOM 864 N N . ASP A 1 107 ? 23.030 -6.227 -31.219 1.00 89.19 107 ASP A N 1
ATOM 865 C CA . ASP A 1 107 ? 24.265 -6.780 -30.649 1.00 89.19 107 ASP A CA 1
ATOM 866 C C . ASP A 1 107 ? 24.596 -6.207 -29.269 1.00 89.19 107 ASP A C 1
ATOM 868 O O . ASP A 1 107 ? 24.930 -6.961 -28.351 1.00 89.19 107 ASP A O 1
ATOM 872 N N . ASP A 1 108 ? 24.460 -4.894 -29.093 1.00 89.94 108 ASP A N 1
ATOM 873 C CA . ASP A 1 108 ? 24.621 -4.236 -27.793 1.00 89.94 108 ASP A CA 1
ATOM 874 C C . ASP A 1 108 ? 23.550 -4.720 -26.807 1.00 89.94 108 ASP A C 1
ATOM 876 O O . ASP A 1 108 ? 23.864 -5.109 -25.677 1.00 89.94 108 ASP A O 1
ATOM 880 N N . LEU A 1 109 ? 22.293 -4.803 -27.263 1.00 91.25 109 LEU A N 1
ATOM 881 C CA . LEU A 1 109 ? 21.200 -5.349 -26.461 1.00 91.25 109 LEU A CA 1
ATOM 882 C C . LEU A 1 109 ? 21.484 -6.791 -26.037 1.00 91.25 109 LEU A C 1
ATOM 884 O O . LEU A 1 109 ? 21.295 -7.126 -24.866 1.00 91.25 109 LEU A O 1
ATOM 888 N N . PHE A 1 110 ? 21.949 -7.642 -26.955 1.00 93.56 110 PHE A N 1
ATOM 889 C CA . PHE A 1 110 ? 22.321 -9.014 -26.627 1.00 93.56 110 PHE A CA 1
ATOM 890 C C . PHE A 1 110 ? 23.450 -9.062 -25.603 1.00 93.56 110 PHE A C 1
ATOM 892 O O . PHE A 1 110 ? 23.326 -9.779 -24.618 1.00 93.56 110 PHE A O 1
ATOM 899 N N . THR A 1 111 ? 24.515 -8.288 -25.805 1.00 92.31 111 THR A N 1
ATOM 900 C CA . THR A 1 111 ? 25.689 -8.282 -24.922 1.00 92.31 111 THR A CA 1
ATOM 901 C C . THR A 1 111 ? 25.294 -7.924 -23.490 1.00 92.31 111 THR A C 1
ATOM 903 O O . THR A 1 111 ? 25.649 -8.632 -22.549 1.00 92.31 111 THR A O 1
ATOM 906 N N . LYS A 1 112 ? 24.482 -6.875 -23.325 1.00 92.19 112 LYS A N 1
ATOM 907 C CA . LYS A 1 112 ? 23.964 -6.451 -22.017 1.00 92.19 112 LYS A CA 1
ATOM 908 C C . LYS A 1 112 ? 22.984 -7.467 -21.427 1.00 92.19 112 LYS A C 1
ATOM 910 O O . LYS A 1 112 ? 23.045 -7.763 -20.239 1.00 92.19 112 LYS A O 1
ATOM 915 N N . THR A 1 113 ? 22.120 -8.060 -22.255 1.00 92.12 113 THR A N 1
ATOM 916 C CA . THR A 1 113 ? 21.188 -9.116 -21.817 1.00 92.12 113 THR A CA 1
ATOM 917 C C . THR A 1 113 ? 21.932 -10.360 -21.338 1.00 92.12 113 THR A C 1
ATOM 919 O O . THR A 1 113 ? 21.576 -10.925 -20.306 1.00 92.12 113 THR A O 1
ATOM 922 N N . LEU A 1 114 ? 22.962 -10.786 -22.069 1.00 92.31 114 LEU A N 1
ATOM 923 C CA . LEU A 1 114 ? 23.801 -11.920 -21.708 1.00 92.31 114 LEU A CA 1
ATOM 924 C C . LEU A 1 114 ? 24.481 -11.654 -20.367 1.00 92.31 114 LEU A C 1
ATOM 926 O O . LEU A 1 114 ? 24.308 -12.451 -19.454 1.00 92.31 114 LEU A O 1
ATOM 930 N N . LEU A 1 115 ? 25.158 -10.511 -20.220 1.00 90.00 115 LEU A N 1
ATOM 931 C CA . LEU A 1 115 ? 25.830 -10.137 -18.974 1.00 90.00 115 LEU A CA 1
ATOM 932 C C . LEU A 1 115 ? 24.877 -10.157 -17.766 1.00 90.00 115 LEU A C 1
ATOM 934 O O . LEU A 1 115 ? 25.254 -10.599 -16.687 1.00 90.00 115 LEU A O 1
ATOM 938 N N . HIS A 1 116 ? 23.632 -9.718 -1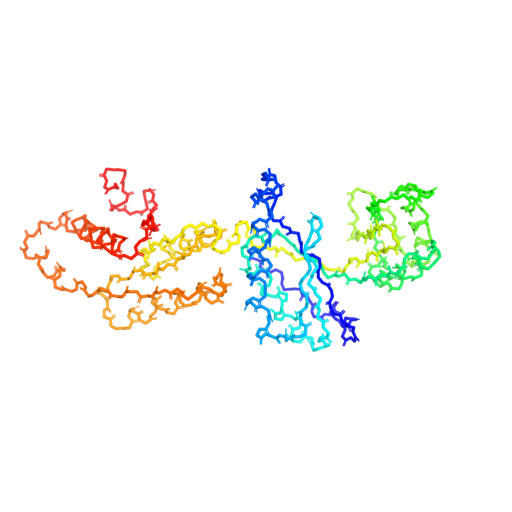7.957 1.00 87.81 116 HIS A N 1
ATOM 939 C CA . HIS A 1 116 ? 22.620 -9.653 -16.899 1.00 87.81 116 HIS A CA 1
ATOM 940 C C . HIS A 1 116 ? 22.042 -11.020 -16.505 1.00 87.81 116 HIS A C 1
ATOM 942 O O . HIS A 1 116 ? 21.744 -11.262 -15.334 1.00 87.81 116 HIS A O 1
ATOM 948 N N . TYR A 1 117 ? 21.816 -11.910 -17.476 1.00 89.94 117 TYR A N 1
ATOM 949 C CA . TYR A 1 117 ? 21.069 -13.154 -17.254 1.00 89.94 117 TYR A CA 1
ATOM 950 C C . TYR A 1 117 ? 21.928 -14.422 -17.253 1.00 89.94 117 TYR A C 1
ATOM 952 O O . TYR A 1 117 ? 21.435 -15.451 -16.797 1.00 89.94 117 TYR A O 1
ATOM 960 N N . GLN A 1 118 ? 23.181 -14.390 -17.714 1.00 89.06 118 GLN A N 1
ATOM 961 C CA . GLN A 1 118 ? 24.018 -15.584 -17.905 1.00 89.06 118 GLN A CA 1
ATOM 962 C C . GLN A 1 118 ? 24.061 -16.500 -16.670 1.00 89.06 118 GLN A C 1
ATOM 964 O O . GLN A 1 118 ? 23.783 -17.698 -16.781 1.00 89.06 118 GLN A O 1
ATOM 969 N N . ASP A 1 119 ? 24.306 -15.937 -15.486 1.00 87.75 119 ASP A N 1
ATOM 970 C CA . ASP A 1 119 ? 24.375 -16.702 -14.232 1.00 87.75 119 ASP A CA 1
ATOM 971 C C . ASP A 1 119 ? 23.020 -17.302 -13.827 1.00 87.75 119 ASP A C 1
ATOM 973 O O . ASP A 1 119 ? 22.950 -18.347 -13.182 1.00 87.75 119 ASP A O 1
ATOM 977 N N . GLN A 1 120 ? 21.919 -16.659 -14.220 1.00 88.44 120 GLN A N 1
ATOM 978 C CA . GLN A 1 120 ? 20.564 -17.127 -13.929 1.00 88.44 120 GLN A CA 1
ATOM 979 C C . GLN A 1 120 ? 20.106 -18.224 -14.894 1.00 88.44 120 GLN A C 1
ATOM 981 O O . GLN A 1 120 ? 19.210 -18.988 -14.542 1.00 88.44 120 GLN A O 1
ATOM 986 N N . LEU A 1 121 ? 20.676 -18.286 -16.100 1.00 91.19 121 LEU A N 1
ATOM 987 C CA . LEU A 1 121 ? 20.260 -19.195 -17.174 1.00 91.19 121 LEU A CA 1
ATOM 988 C C . LEU A 1 121 ? 21.007 -20.534 -17.178 1.00 91.19 121 LEU A C 1
ATOM 990 O O . LEU A 1 121 ? 20.531 -21.486 -17.795 1.00 91.19 121 LEU A O 1
ATOM 994 N N . THR A 1 122 ? 22.153 -20.614 -16.502 1.00 90.38 122 THR A N 1
ATOM 995 C CA . THR A 1 122 ? 22.969 -21.835 -16.447 1.00 90.38 122 THR A CA 1
ATOM 996 C C . THR A 1 122 ? 22.182 -22.985 -15.807 1.00 90.38 122 THR A C 1
ATOM 998 O O . THR A 1 122 ? 21.588 -22.810 -14.742 1.00 90.38 122 THR A O 1
ATOM 1001 N N . ASP A 1 123 ? 22.154 -24.144 -16.477 1.00 92.06 123 ASP A N 1
ATOM 1002 C CA . ASP A 1 123 ? 21.397 -25.349 -16.082 1.00 92.06 123 ASP A CA 1
ATOM 1003 C C . ASP A 1 123 ? 19.877 -25.130 -15.885 1.00 92.06 123 ASP A C 1
ATOM 1005 O O . ASP A 1 123 ? 19.219 -25.870 -15.148 1.00 92.06 123 ASP A O 1
ATOM 1009 N N . ARG A 1 124 ? 19.288 -24.102 -16.517 1.00 94.25 124 ARG A N 1
ATOM 1010 C CA . ARG A 1 124 ? 17.865 -23.753 -16.354 1.00 94.25 124 ARG A CA 1
ATOM 1011 C C . ARG A 1 124 ? 17.129 -23.577 -17.673 1.00 94.25 124 ARG A C 1
ATOM 1013 O O . ARG A 1 124 ? 17.702 -23.240 -18.711 1.00 94.25 124 ARG A O 1
ATOM 1020 N N . SER A 1 125 ? 15.815 -23.786 -17.626 1.00 95.81 125 SER A N 1
ATOM 1021 C CA . SER A 1 125 ? 14.934 -23.475 -18.745 1.00 95.81 125 SER A CA 1
ATOM 1022 C C . SER A 1 125 ? 14.531 -21.999 -18.749 1.00 95.81 125 SER A C 1
ATOM 1024 O O . SER A 1 125 ? 14.303 -21.398 -17.695 1.00 95.81 125 SER A O 1
ATOM 1026 N N . PHE A 1 126 ? 14.402 -21.394 -19.928 1.00 96.38 126 PHE A N 1
ATOM 1027 C CA . PHE A 1 126 ? 14.053 -19.982 -20.039 1.00 96.38 126 PHE A CA 1
ATOM 1028 C C . PHE A 1 126 ? 13.105 -19.650 -21.188 1.00 96.38 126 PHE A C 1
ATOM 1030 O O . PHE A 1 126 ? 12.911 -20.421 -22.129 1.00 96.38 126 PHE A O 1
ATOM 1037 N N . ALA A 1 127 ? 12.511 -18.461 -21.102 1.00 96.38 127 ALA A N 1
ATOM 1038 C CA . ALA A 1 127 ? 11.800 -17.831 -22.204 1.00 96.38 127 ALA A CA 1
ATOM 1039 C C . ALA A 1 127 ? 12.140 -16.343 -22.270 1.00 96.38 127 ALA A C 1
ATOM 1041 O O . ALA A 1 127 ? 12.129 -15.653 -21.249 1.00 96.38 127 ALA A O 1
ATOM 1042 N N . VAL A 1 128 ? 12.384 -15.839 -23.478 1.00 96.44 128 VAL A N 1
ATOM 1043 C CA . VAL A 1 128 ? 12.535 -14.402 -23.724 1.00 96.44 128 VAL A CA 1
ATOM 1044 C C . VAL A 1 128 ? 11.155 -13.784 -23.933 1.00 96.44 128 VAL A C 1
ATOM 1046 O O . VAL A 1 128 ? 10.295 -14.363 -24.603 1.00 96.44 128 VAL A O 1
ATOM 1049 N N . ARG A 1 129 ? 10.923 -12.627 -23.311 1.00 95.25 129 ARG A N 1
ATOM 1050 C CA . ARG A 1 129 ? 9.697 -11.835 -23.445 1.00 95.25 129 ARG A CA 1
ATOM 1051 C C . ARG A 1 129 ? 10.056 -10.375 -23.683 1.00 95.25 129 ARG A C 1
ATOM 1053 O O . ARG A 1 129 ? 10.589 -9.718 -22.788 1.00 95.25 129 ARG A O 1
ATOM 1060 N N . VAL A 1 130 ? 9.731 -9.876 -24.873 1.00 95.06 130 VAL A N 1
ATOM 1061 C CA . VAL A 1 130 ? 10.028 -8.509 -25.308 1.00 95.06 130 VAL A CA 1
ATOM 1062 C C . VAL A 1 130 ? 8.746 -7.689 -25.361 1.00 95.06 130 VAL A C 1
ATOM 1064 O O . VAL A 1 130 ? 7.849 -7.929 -26.173 1.00 95.06 130 VAL A O 1
ATOM 1067 N N . LYS A 1 131 ? 8.680 -6.632 -24.553 1.00 92.44 131 LYS A N 1
ATOM 1068 C CA . LYS A 1 131 ? 7.654 -5.594 -24.693 1.00 92.44 131 LYS A CA 1
ATOM 1069 C C . LYS A 1 131 ? 8.226 -4.428 -25.495 1.00 92.44 131 LYS A C 1
ATOM 1071 O O . LYS A 1 131 ? 9.218 -3.842 -25.083 1.00 92.44 131 LYS A O 1
ATOM 1076 N N . ARG A 1 132 ? 7.589 -4.071 -26.612 1.00 92.88 132 ARG A N 1
ATOM 1077 C CA . ARG A 1 132 ? 8.030 -2.980 -27.492 1.00 92.88 132 ARG A CA 1
ATOM 1078 C C . ARG A 1 132 ? 7.015 -1.841 -27.509 1.00 92.88 132 ARG A C 1
ATOM 1080 O O . ARG A 1 132 ? 5.821 -2.076 -27.687 1.00 92.88 132 ARG A O 1
ATOM 1087 N N . VAL A 1 133 ? 7.493 -0.614 -27.341 1.00 88.81 133 VAL A N 1
ATOM 1088 C CA . VAL A 1 133 ? 6.716 0.624 -27.469 1.00 88.81 133 VAL A CA 1
ATOM 1089 C C . VAL A 1 133 ? 7.514 1.590 -28.342 1.00 88.81 133 VAL A C 1
ATOM 1091 O O . VAL A 1 133 ? 8.658 1.883 -28.025 1.00 88.81 133 VAL A O 1
ATOM 1094 N N . GLY A 1 134 ? 6.934 2.064 -29.443 1.00 88.62 134 GLY A N 1
ATOM 1095 C CA . GLY A 1 134 ? 7.614 2.942 -30.404 1.00 88.62 134 GLY A CA 1
ATOM 1096 C C . GLY A 1 134 ? 7.642 2.364 -31.821 1.00 88.62 134 GLY A C 1
ATOM 1097 O O . GLY A 1 134 ? 6.920 1.407 -32.134 1.00 88.62 134 GLY A O 1
ATOM 1098 N N . ILE A 1 135 ? 8.459 2.968 -32.686 1.00 90.12 135 ILE A N 1
ATOM 1099 C CA . ILE A 1 135 ? 8.613 2.591 -34.097 1.00 90.12 135 ILE A CA 1
ATOM 1100 C C . ILE A 1 135 ? 9.989 1.950 -34.277 1.00 90.12 135 ILE A C 1
ATOM 1102 O O . ILE A 1 135 ? 11.007 2.598 -34.071 1.00 90.12 135 ILE A O 1
ATOM 1106 N N . HIS A 1 136 ? 10.010 0.680 -34.682 1.00 92.19 136 HIS A N 1
ATOM 1107 C CA . HIS A 1 136 ? 11.231 -0.109 -34.859 1.00 92.19 136 HIS A CA 1
ATOM 1108 C C . HIS A 1 136 ? 11.102 -0.987 -36.111 1.00 92.19 136 HIS A C 1
ATOM 1110 O O . HIS A 1 136 ? 9.979 -1.370 -36.450 1.00 92.19 136 HIS A O 1
ATOM 1116 N N . PRO A 1 137 ? 12.214 -1.359 -36.773 1.00 91.94 137 PRO A N 1
ATOM 1117 C CA . PRO A 1 137 ? 12.194 -2.197 -37.976 1.00 91.94 137 PRO A CA 1
ATOM 1118 C C . PRO A 1 137 ? 11.945 -3.694 -37.700 1.00 91.94 137 PRO A C 1
ATOM 1120 O O . PRO A 1 137 ? 12.004 -4.497 -38.624 1.00 91.94 137 PRO A O 1
ATOM 1123 N N . PHE A 1 138 ? 11.670 -4.080 -36.450 1.00 91.44 138 PHE A N 1
ATOM 1124 C CA . PHE A 1 138 ? 11.461 -5.463 -36.013 1.00 91.44 138 PHE A CA 1
ATOM 1125 C C . PHE A 1 138 ? 10.222 -5.593 -35.118 1.00 91.44 138 PHE A C 1
ATOM 1127 O O . PHE A 1 138 ? 9.772 -4.638 -34.471 1.00 91.44 138 PHE A O 1
ATOM 1134 N N . THR A 1 139 ? 9.668 -6.801 -35.035 1.00 94.06 139 THR A N 1
ATOM 1135 C CA . THR A 1 139 ? 8.618 -7.122 -34.062 1.00 94.06 139 THR A CA 1
ATOM 1136 C C . THR A 1 139 ? 9.215 -7.606 -32.738 1.00 94.06 139 THR A C 1
ATOM 1138 O O . THR A 1 139 ? 10.364 -8.040 -32.680 1.00 94.06 139 THR A O 1
ATOM 1141 N N . SER A 1 140 ? 8.427 -7.569 -31.655 1.00 94.69 140 SER A N 1
ATOM 1142 C CA . SER A 1 140 ? 8.828 -8.194 -30.383 1.00 94.69 140 SER A CA 1
ATOM 1143 C C . SER A 1 140 ? 9.224 -9.658 -30.571 1.00 94.69 140 SER A C 1
ATOM 1145 O O . SER A 1 140 ? 10.197 -10.108 -29.981 1.00 94.69 140 SER A O 1
ATOM 1147 N N . LEU A 1 141 ? 8.490 -10.383 -31.417 1.00 95.62 141 LEU A N 1
ATOM 1148 C CA . LEU A 1 141 ? 8.703 -11.805 -31.654 1.00 95.62 141 LEU A CA 1
ATOM 1149 C C . LEU A 1 141 ? 10.004 -12.080 -32.418 1.00 95.62 141 LEU A C 1
ATOM 1151 O O . LEU A 1 141 ? 10.669 -13.076 -32.142 1.00 95.62 141 LEU A O 1
ATOM 1155 N N . ASP A 1 142 ? 10.378 -11.208 -33.357 1.00 95.31 142 ASP A N 1
ATOM 1156 C CA . ASP A 1 142 ? 11.654 -11.323 -34.073 1.00 95.31 142 ASP A CA 1
ATOM 1157 C C . ASP A 1 142 ? 12.820 -11.201 -33.093 1.00 95.31 142 ASP A C 1
ATOM 1159 O O . ASP A 1 142 ? 13.702 -12.059 -33.070 1.00 95.31 142 ASP A O 1
ATOM 1163 N N . LEU A 1 143 ? 12.760 -10.202 -32.207 1.00 94.25 143 LEU A N 1
ATOM 1164 C CA . LEU A 1 143 ? 13.799 -9.991 -31.207 1.00 94.25 143 LEU A CA 1
ATOM 1165 C C . LEU A 1 143 ? 13.816 -11.093 -30.136 1.00 94.25 143 LEU A C 1
ATOM 1167 O O . LEU A 1 143 ? 14.887 -11.531 -29.727 1.00 94.25 143 LEU A O 1
ATOM 1171 N N . GLU A 1 144 ? 12.653 -11.591 -29.702 1.00 96.19 144 GLU A N 1
ATOM 1172 C CA . GLU A 1 144 ? 12.570 -12.745 -28.793 1.00 96.19 144 GLU A CA 1
ATOM 1173 C C . GLU A 1 144 ? 13.281 -13.973 -29.369 1.00 96.19 144 GLU A C 1
ATOM 1175 O O . GLU A 1 144 ? 14.015 -14.651 -28.647 1.00 96.19 144 GLU A O 1
ATOM 1180 N N . ARG A 1 145 ? 13.088 -14.253 -30.665 1.00 95.75 145 ARG A N 1
ATOM 1181 C CA . ARG A 1 145 ? 13.748 -15.370 -31.356 1.00 95.75 145 ARG A CA 1
ATOM 1182 C C . ARG A 1 145 ? 15.247 -15.146 -31.497 1.00 95.75 145 ARG A C 1
ATOM 1184 O O . ARG A 1 145 ? 16.011 -16.066 -31.225 1.00 95.75 145 ARG A O 1
ATOM 1191 N N . GLU A 1 146 ? 15.662 -13.952 -31.914 1.00 95.19 146 GLU A N 1
ATOM 1192 C CA . GLU A 1 146 ? 17.075 -13.612 -32.101 1.00 95.19 146 GLU A CA 1
ATOM 1193 C C . GLU A 1 146 ? 17.853 -13.719 -30.784 1.00 95.19 146 GLU A C 1
ATOM 1195 O O . GLU A 1 146 ? 18.842 -14.451 -30.703 1.00 95.19 146 GLU A O 1
ATOM 1200 N N . ILE A 1 147 ? 17.374 -13.049 -29.733 1.00 95.38 147 ILE A N 1
ATOM 1201 C CA . ILE A 1 147 ? 18.007 -13.065 -28.411 1.00 95.38 147 ILE A CA 1
ATOM 1202 C C . ILE A 1 147 ? 17.922 -14.455 -27.785 1.00 95.38 147 I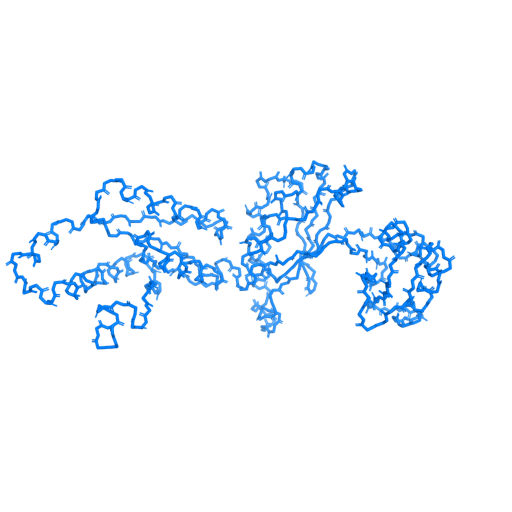LE A C 1
ATOM 1204 O O . ILE A 1 147 ? 18.909 -14.936 -27.234 1.00 95.38 147 ILE A O 1
ATOM 1208 N N . GLY A 1 148 ? 16.782 -15.138 -27.917 1.00 95.38 148 GLY A N 1
ATOM 1209 C CA . GLY A 1 148 ? 16.609 -16.500 -27.420 1.00 95.38 148 GLY A CA 1
ATOM 1210 C C . GLY A 1 148 ? 17.588 -17.489 -28.051 1.00 95.38 148 GLY A C 1
ATOM 1211 O O . GLY A 1 148 ? 18.201 -18.268 -27.326 1.00 95.38 148 GLY A O 1
ATOM 1212 N N . ARG A 1 149 ? 17.790 -17.421 -29.377 1.00 95.56 149 ARG A N 1
ATOM 1213 C CA . ARG A 1 149 ? 18.776 -18.250 -30.087 1.00 95.56 149 ARG A CA 1
ATOM 1214 C C . ARG A 1 149 ? 20.185 -17.999 -29.556 1.00 95.56 149 ARG A C 1
ATOM 1216 O O . ARG A 1 149 ? 20.862 -18.944 -29.174 1.00 95.56 149 ARG A O 1
ATOM 1223 N N . ARG A 1 150 ? 20.607 -16.734 -29.491 1.00 95.62 150 ARG A N 1
ATOM 1224 C CA . ARG A 1 150 ? 21.970 -16.379 -29.065 1.00 95.62 150 ARG A CA 1
ATOM 1225 C C . ARG A 1 150 ? 22.238 -16.749 -27.604 1.00 95.62 150 ARG A C 1
ATOM 1227 O O . ARG A 1 150 ? 23.329 -17.209 -27.285 1.00 95.62 150 ARG A O 1
ATOM 1234 N N . LEU A 1 151 ? 21.253 -16.582 -26.716 1.00 94.62 151 LEU A N 1
ATOM 1235 C CA . LEU A 1 151 ? 21.364 -17.022 -25.320 1.00 94.62 151 LEU A CA 1
ATOM 1236 C C . LEU A 1 151 ? 21.486 -18.546 -25.227 1.00 94.62 151 LEU A C 1
ATOM 1238 O O . LEU A 1 151 ? 22.335 -19.026 -24.488 1.00 94.62 151 LEU A O 1
ATOM 1242 N N . LEU A 1 152 ? 20.706 -19.299 -26.008 1.00 93.88 152 LEU A N 1
ATOM 1243 C CA . LEU A 1 152 ? 20.796 -20.761 -26.051 1.00 93.88 152 LEU A CA 1
ATOM 1244 C C . LEU A 1 152 ? 22.164 -21.246 -26.565 1.00 93.88 152 LEU A C 1
ATOM 1246 O O . LEU A 1 152 ? 22.695 -22.227 -26.058 1.00 93.88 152 LEU A O 1
ATOM 1250 N N . GLU A 1 153 ? 22.741 -20.552 -27.550 1.00 93.19 153 GLU A N 1
ATOM 1251 C CA . GLU A 1 153 ? 24.075 -20.846 -28.096 1.00 93.19 153 GLU A CA 1
ATOM 1252 C C . GLU A 1 153 ? 25.212 -20.516 -27.111 1.00 93.19 153 GLU A C 1
ATOM 1254 O O . GLU A 1 153 ? 26.283 -21.114 -27.195 1.00 93.19 153 GLU A O 1
ATOM 1259 N N . THR A 1 154 ? 24.992 -19.575 -26.184 1.00 91.56 154 THR A N 1
ATOM 1260 C CA . THR A 1 154 ? 26.050 -19.030 -25.312 1.00 91.56 154 THR A CA 1
ATOM 1261 C C . THR A 1 154 ? 25.981 -19.546 -23.870 1.00 91.56 154 THR A C 1
ATOM 1263 O O . THR A 1 154 ? 27.016 -19.719 -23.229 1.00 91.56 154 THR A O 1
ATOM 1266 N N . CYS A 1 155 ? 24.784 -19.782 -23.326 1.00 90.12 155 CYS A N 1
ATOM 1267 C CA . CYS A 1 155 ? 24.586 -20.195 -21.936 1.00 90.12 155 CYS A CA 1
ATOM 1268 C C . CYS A 1 155 ? 24.639 -21.723 -21.786 1.00 90.12 155 CYS A C 1
ATOM 1270 O O . CYS A 1 155 ? 23.785 -22.445 -22.309 1.00 90.12 155 CYS A O 1
ATOM 1272 N N . SER A 1 156 ? 25.604 -22.204 -20.999 1.00 86.62 156 SER A N 1
ATOM 1273 C CA . SER A 1 156 ? 25.834 -23.624 -20.715 1.00 86.62 156 SER A CA 1
ATOM 1274 C C . SER A 1 156 ? 24.590 -24.335 -20.171 1.00 86.62 156 SER A C 1
ATOM 1276 O O . SER A 1 156 ? 23.973 -23.867 -19.213 1.00 86.62 156 SER A O 1
ATOM 1278 N N . ASN A 1 157 ? 24.248 -25.490 -20.759 1.00 88.44 157 ASN A N 1
ATOM 1279 C CA . ASN A 1 157 ? 23.133 -26.356 -20.339 1.00 88.44 157 ASN A CA 1
ATOM 1280 C C . ASN A 1 157 ? 21.765 -25.652 -20.198 1.00 88.44 157 ASN A C 1
ATOM 1282 O O . ASN A 1 157 ? 20.876 -26.134 -19.494 1.00 88.44 157 ASN A O 1
ATOM 1286 N N . SER A 1 158 ? 21.568 -24.516 -20.868 1.00 92.12 158 SER A N 1
ATOM 1287 C CA . SER A 1 158 ? 20.274 -23.838 -20.890 1.00 92.12 158 SER A CA 1
ATOM 1288 C C . SER A 1 158 ? 19.315 -24.505 -21.887 1.00 92.12 158 SER A C 1
ATOM 1290 O O . SER A 1 158 ? 19.730 -25.153 -22.849 1.00 92.12 158 SER A O 1
ATOM 1292 N N . SER A 1 159 ? 18.005 -24.373 -21.665 1.00 94.19 159 SER A N 1
ATOM 1293 C CA . SER A 1 159 ? 16.979 -24.879 -22.592 1.00 94.19 159 SER A CA 1
ATOM 1294 C C . SER A 1 159 ? 15.815 -23.902 -22.736 1.00 94.19 159 SER A C 1
ATOM 1296 O O . SER A 1 159 ? 15.551 -23.096 -21.848 1.00 94.19 159 SER A O 1
ATOM 1298 N N . VAL A 1 160 ? 15.086 -23.951 -23.852 1.00 95.75 160 VAL A N 1
ATOM 1299 C CA . VAL A 1 160 ? 13.932 -23.063 -24.067 1.00 95.75 160 VAL A CA 1
ATOM 1300 C C . VAL A 1 160 ? 12.642 -23.750 -23.623 1.00 95.75 160 VAL A C 1
ATOM 1302 O O . VAL A 1 160 ? 12.299 -24.822 -24.116 1.00 95.75 160 VAL A O 1
ATOM 1305 N N . ASN A 1 161 ? 11.879 -23.098 -22.743 1.00 95.88 161 ASN A N 1
ATOM 1306 C CA . ASN A 1 161 ? 10.537 -23.521 -22.344 1.00 95.88 161 ASN A CA 1
ATOM 1307 C C . ASN A 1 161 ? 9.580 -22.326 -22.384 1.00 95.88 161 ASN A C 1
ATOM 1309 O O . ASN A 1 161 ? 9.571 -21.483 -21.494 1.00 95.88 161 ASN A O 1
ATOM 1313 N N . LEU A 1 162 ? 8.739 -22.251 -23.416 1.00 94.81 162 LEU A N 1
ATOM 1314 C CA . LEU A 1 162 ? 7.845 -21.107 -23.623 1.00 94.81 162 LEU A CA 1
ATOM 1315 C C . LEU A 1 162 ? 6.604 -21.114 -22.715 1.00 94.81 162 LEU A C 1
ATOM 1317 O O . LEU A 1 162 ? 5.928 -20.088 -22.631 1.00 94.81 162 LEU A O 1
ATOM 1321 N N . THR A 1 163 ? 6.306 -22.234 -22.053 1.00 92.94 163 THR A N 1
ATOM 1322 C CA . THR A 1 163 ? 5.071 -22.423 -21.277 1.00 92.94 163 THR A CA 1
ATOM 1323 C C . THR A 1 163 ? 5.301 -22.187 -19.788 1.00 92.94 163 THR A C 1
ATOM 1325 O O . THR A 1 163 ? 4.555 -21.441 -19.157 1.00 92.94 163 THR A O 1
ATOM 1328 N N . LYS A 1 164 ? 6.336 -22.814 -19.219 1.00 93.94 164 LYS A N 1
ATOM 1329 C CA . LYS A 1 164 ? 6.677 -22.721 -17.793 1.00 93.94 164 LYS A CA 1
ATOM 1330 C C . LYS A 1 164 ? 8.202 -22.689 -17.610 1.00 93.94 164 LYS A C 1
ATOM 1332 O O . LYS A 1 164 ? 8.765 -23.678 -17.144 1.00 93.94 164 LYS A O 1
ATOM 1337 N N . PRO A 1 165 ? 8.865 -21.599 -18.025 1.00 94.69 165 PRO A N 1
ATOM 1338 C CA . PRO A 1 165 ? 10.305 -21.455 -17.852 1.00 94.69 165 PRO A CA 1
ATOM 1339 C C . PRO A 1 165 ? 10.677 -21.288 -16.376 1.00 94.69 165 PRO A C 1
ATOM 1341 O O . PRO A 1 165 ? 9.913 -20.697 -15.610 1.00 94.69 165 PRO A O 1
ATOM 1344 N N . ASP A 1 166 ? 11.884 -21.714 -16.009 1.00 92.88 166 ASP A N 1
ATOM 1345 C CA . ASP A 1 166 ? 12.474 -21.389 -14.705 1.00 92.88 166 ASP A CA 1
ATOM 1346 C C . ASP A 1 166 ? 12.826 -19.896 -14.626 1.00 92.88 166 ASP A C 1
ATOM 1348 O O . ASP A 1 166 ? 12.648 -19.262 -13.585 1.00 92.88 166 ASP A O 1
ATOM 1352 N N . VAL A 1 167 ? 13.282 -19.316 -15.745 1.00 91.00 167 VAL A N 1
ATOM 1353 C CA . VAL A 1 167 ? 13.656 -17.899 -15.855 1.00 91.00 167 VAL A CA 1
ATOM 1354 C C . VAL A 1 167 ? 12.954 -17.232 -17.036 1.00 91.00 167 VAL A C 1
ATOM 1356 O O . VAL A 1 167 ? 13.009 -17.691 -18.174 1.00 91.00 167 VAL A O 1
ATOM 1359 N N . THR A 1 168 ? 12.301 -16.096 -16.794 1.00 92.81 168 THR A N 1
ATOM 1360 C CA . THR A 1 168 ? 11.780 -15.251 -17.879 1.00 92.81 168 THR A CA 1
ATOM 1361 C C . THR A 1 168 ? 12.716 -14.071 -18.100 1.00 92.81 168 THR A C 1
ATOM 1363 O O . THR A 1 168 ? 12.758 -13.166 -17.269 1.00 92.81 168 THR A O 1
ATOM 1366 N N . VAL A 1 169 ? 13.412 -14.054 -19.236 1.00 92.94 169 VAL A N 1
ATOM 1367 C CA . VAL A 1 169 ? 14.251 -12.931 -19.670 1.00 92.94 169 VAL A CA 1
ATOM 1368 C C . VAL A 1 169 ? 13.328 -11.828 -20.177 1.00 92.94 169 VAL A C 1
ATOM 1370 O O . VAL A 1 169 ? 12.793 -11.908 -21.285 1.00 92.94 169 VAL A O 1
ATOM 1373 N N . LYS A 1 170 ? 13.073 -10.825 -19.334 1.00 92.12 170 LYS A N 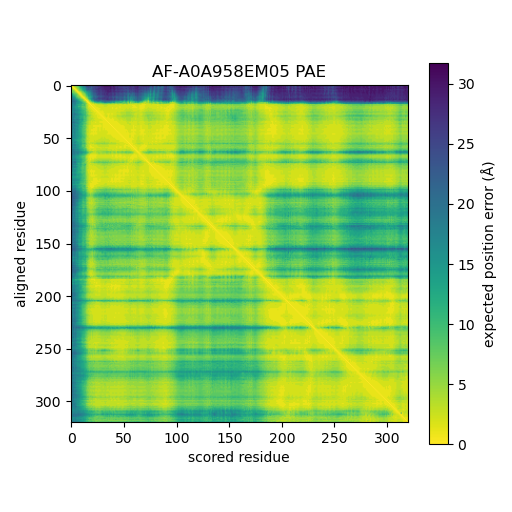1
ATOM 1374 C CA . LYS A 1 170 ? 12.170 -9.712 -19.651 1.00 92.12 170 LYS A CA 1
ATOM 1375 C C . LYS A 1 170 ? 12.965 -8.516 -20.145 1.00 92.12 170 LYS A C 1
ATOM 1377 O O . LYS A 1 170 ? 13.790 -7.974 -19.409 1.00 92.12 170 LYS A O 1
ATOM 1382 N N . ILE A 1 171 ? 12.645 -8.090 -21.361 1.00 93.12 171 ILE A N 1
ATOM 1383 C CA . ILE A 1 171 ? 13.244 -6.935 -22.024 1.00 93.12 171 ILE A CA 1
ATOM 1384 C C . ILE A 1 171 ? 12.110 -5.990 -22.404 1.00 93.12 171 ILE A C 1
ATOM 1386 O O . ILE A 1 171 ? 11.115 -6.403 -23.005 1.00 93.12 171 ILE A O 1
ATOM 1390 N N . GLU A 1 172 ? 12.227 -4.717 -22.051 1.00 91.69 172 GLU A N 1
ATOM 1391 C CA . GLU A 1 172 ? 11.297 -3.696 -22.531 1.00 91.69 172 GLU A CA 1
ATOM 1392 C C . GLU A 1 172 ? 12.046 -2.663 -23.346 1.00 91.69 172 GLU A C 1
ATOM 1394 O O . GLU A 1 172 ? 12.923 -1.999 -22.816 1.00 91.69 172 GLU A O 1
ATOM 1399 N N . ILE A 1 173 ? 11.677 -2.519 -24.615 1.00 91.44 173 ILE A N 1
ATOM 1400 C CA . ILE A 1 173 ? 12.197 -1.483 -25.501 1.00 91.44 173 ILE A CA 1
ATOM 1401 C C . ILE A 1 173 ? 11.144 -0.398 -25.605 1.00 91.44 173 ILE A C 1
ATOM 1403 O O . ILE A 1 173 ? 9.984 -0.663 -25.946 1.00 91.44 173 ILE A O 1
ATOM 1407 N N . LYS A 1 174 ? 11.557 0.828 -25.321 1.00 88.19 174 LYS A N 1
ATOM 1408 C CA . LYS A 1 174 ? 10.731 2.007 -25.480 1.00 88.19 174 LYS A CA 1
ATOM 1409 C C . LYS A 1 174 ? 11.514 3.085 -26.206 1.00 88.19 174 LYS A C 1
ATOM 1411 O O . LYS A 1 174 ? 12.455 3.633 -25.642 1.00 88.19 174 LYS A O 1
ATOM 1416 N N . ASP A 1 175 ? 11.061 3.411 -27.412 1.00 88.38 175 ASP A N 1
ATOM 1417 C CA . ASP A 1 175 ? 11.731 4.361 -28.298 1.00 88.38 175 ASP A CA 1
ATOM 1418 C C . ASP A 1 175 ? 13.219 3.968 -28.439 1.00 88.38 175 ASP A C 1
ATOM 1420 O O . ASP A 1 175 ? 13.494 2.828 -28.824 1.00 88.38 175 ASP A O 1
ATOM 1424 N N . ASP A 1 176 ? 14.148 4.842 -28.049 1.00 89.06 176 ASP A N 1
ATOM 1425 C CA . ASP A 1 176 ? 15.601 4.622 -28.137 1.00 89.06 176 ASP A CA 1
ATOM 1426 C C . ASP A 1 176 ? 16.221 4.126 -26.816 1.00 89.06 176 ASP A C 1
ATOM 1428 O O . ASP A 1 176 ? 17.407 4.322 -26.556 1.00 89.06 176 ASP A O 1
ATOM 1432 N N . GLN A 1 177 ? 15.422 3.524 -25.933 1.00 89.25 177 GLN A N 1
ATOM 1433 C CA . GLN A 1 177 ? 15.866 2.979 -24.647 1.00 89.25 177 GLN A CA 1
ATOM 1434 C C . GLN A 1 177 ? 15.413 1.533 -24.490 1.00 89.25 177 GLN A C 1
ATOM 1436 O O . GLN A 1 177 ? 14.330 1.158 -24.950 1.00 89.25 177 GLN A O 1
ATOM 1441 N N . PHE A 1 178 ? 16.179 0.735 -23.753 1.00 90.69 178 PHE A N 1
ATOM 1442 C CA . PHE A 1 178 ? 15.714 -0.561 -23.283 1.00 90.69 178 PHE A CA 1
ATOM 1443 C C . PHE A 1 178 ? 16.000 -0.794 -21.802 1.00 90.69 178 PHE A C 1
ATOM 1445 O O . PHE A 1 178 ? 16.918 -0.218 -21.223 1.00 90.69 178 PHE A O 1
ATOM 1452 N N . TYR A 1 179 ? 15.170 -1.639 -21.194 1.00 90.00 179 TYR A N 1
ATOM 1453 C CA . TYR A 1 179 ? 15.203 -1.971 -19.777 1.00 90.00 179 TYR A CA 1
ATOM 1454 C C . TYR A 1 179 ? 15.373 -3.473 -19.585 1.00 90.00 179 TYR A C 1
ATOM 1456 O O . TYR A 1 179 ? 14.599 -4.259 -20.147 1.00 90.00 179 TYR A O 1
ATOM 1464 N N . LEU A 1 180 ? 16.326 -3.854 -18.736 1.00 90.81 180 LEU A N 1
ATOM 1465 C CA . LEU A 1 180 ? 16.488 -5.221 -18.250 1.00 90.81 180 LEU A CA 1
ATOM 1466 C C . LEU A 1 180 ? 15.967 -5.315 -16.820 1.00 90.81 180 LEU A C 1
ATOM 1468 O O . LEU A 1 180 ? 16.354 -4.541 -15.949 1.00 90.81 180 LEU A O 1
ATOM 1472 N N . TYR A 1 181 ? 15.053 -6.251 -16.585 1.00 87.50 181 TYR A N 1
ATOM 1473 C CA . TYR A 1 181 ? 14.414 -6.432 -15.285 1.00 87.50 181 TYR A CA 1
ATOM 1474 C C . TYR A 1 181 ? 15.213 -7.404 -14.412 1.00 87.50 181 TYR A C 1
ATOM 1476 O O . TYR A 1 181 ? 15.528 -8.510 -14.835 1.00 87.50 181 TYR A O 1
ATOM 1484 N N . HIS A 1 182 ? 15.502 -7.011 -13.173 1.00 80.00 182 HIS A N 1
ATOM 1485 C CA . HIS A 1 182 ? 16.205 -7.847 -12.193 1.00 80.00 182 HIS A CA 1
ATOM 1486 C C . HIS A 1 182 ? 15.238 -8.656 -11.340 1.00 80.00 182 HIS A C 1
ATOM 1488 O O . HIS A 1 182 ? 15.109 -9.869 -11.471 1.00 80.00 182 HIS A O 1
ATOM 1494 N N . HIS A 1 183 ? 14.539 -7.963 -10.445 1.00 78.81 183 HIS A N 1
ATOM 1495 C CA . HIS A 1 183 ? 13.719 -8.587 -9.419 1.00 78.81 183 HIS A CA 1
ATOM 1496 C C . HIS A 1 183 ? 12.354 -7.932 -9.355 1.00 78.81 183 HIS A C 1
ATOM 1498 O O . HIS A 1 183 ? 12.225 -6.721 -9.537 1.00 78.81 183 HIS A O 1
ATOM 1504 N N . TYR A 1 184 ? 11.349 -8.747 -9.064 1.00 85.69 184 TYR A N 1
ATOM 1505 C CA . TYR A 1 184 ? 9.962 -8.342 -8.949 1.00 85.69 184 TYR A CA 1
ATOM 1506 C C . TYR A 1 184 ? 9.538 -8.290 -7.484 1.00 85.69 184 TYR A C 1
ATOM 1508 O O . TYR A 1 184 ? 9.620 -9.297 -6.785 1.00 85.69 184 TYR A O 1
ATOM 1516 N N . TYR A 1 185 ? 9.021 -7.148 -7.041 1.00 94.38 185 TYR A N 1
ATOM 1517 C CA . TYR A 1 185 ? 8.514 -6.972 -5.686 1.00 94.38 185 TYR A CA 1
ATOM 1518 C C . TYR A 1 185 ? 7.013 -6.682 -5.714 1.00 94.38 185 TYR A C 1
ATOM 1520 O O . TYR A 1 185 ? 6.594 -5.737 -6.390 1.00 94.38 185 TYR A O 1
ATOM 1528 N N . PRO A 1 186 ? 6.187 -7.444 -4.973 1.00 95.75 186 PRO A N 1
ATOM 1529 C CA . PRO A 1 186 ? 4.780 -7.110 -4.818 1.00 95.75 186 PRO A CA 1
ATOM 1530 C C . PRO A 1 186 ? 4.634 -5.821 -4.000 1.00 95.75 186 PRO A C 1
ATOM 1532 O O . PRO A 1 186 ? 5.353 -5.615 -3.018 1.00 95.75 186 PRO A O 1
ATOM 1535 N N . GLY A 1 187 ? 3.697 -4.969 -4.409 1.00 96.25 187 GLY A N 1
ATOM 1536 C CA . GLY A 1 187 ? 3.277 -3.787 -3.666 1.00 96.25 187 GLY A CA 1
ATOM 1537 C C . GLY A 1 187 ? 2.023 -4.041 -2.834 1.00 96.25 187 GLY A C 1
ATOM 1538 O O . GLY A 1 187 ? 1.458 -5.137 -2.829 1.00 96.25 187 GLY A O 1
ATOM 1539 N N . LEU A 1 188 ? 1.570 -3.001 -2.134 1.00 95.75 188 LEU A N 1
ATOM 1540 C CA . LEU A 1 188 ? 0.432 -3.091 -1.221 1.00 95.75 188 LEU A CA 1
ATOM 1541 C C . LEU A 1 188 ? -0.934 -3.034 -1.921 1.00 95.75 188 LEU A C 1
ATOM 1543 O O . LEU A 1 188 ? -1.952 -3.250 -1.270 1.00 95.75 188 LEU A O 1
ATOM 1547 N N . ASN A 1 189 ? -0.982 -2.757 -3.227 1.00 96.12 189 ASN A N 1
ATOM 1548 C CA . ASN A 1 189 ? -2.203 -2.457 -3.979 1.00 96.12 189 ASN A CA 1
ATOM 1549 C C . ASN A 1 189 ? -2.987 -1.270 -3.377 1.00 96.12 189 ASN A C 1
ATOM 1551 O O . ASN A 1 189 ? -2.468 -0.500 -2.567 1.00 96.12 189 ASN A O 1
ATOM 1555 N N . GLY A 1 190 ? -4.236 -1.074 -3.801 1.00 95.94 190 GLY A N 1
ATOM 1556 C CA . GLY A 1 190 ? -5.116 -0.059 -3.225 1.00 95.94 190 GLY A CA 1
ATOM 1557 C C . GLY A 1 190 ? -4.896 1.345 -3.784 1.00 95.94 190 GLY A C 1
ATOM 1558 O O . GLY A 1 190 ? -4.513 1.510 -4.939 1.00 95.94 190 GLY A O 1
ATOM 1559 N N . TYR A 1 191 ? -5.190 2.373 -2.992 1.00 97.12 191 TYR A N 1
ATOM 1560 C CA . TYR A 1 191 ? -5.124 3.769 -3.425 1.00 97.12 191 TYR A CA 1
ATOM 1561 C C . TYR A 1 191 ? -4.124 4.563 -2.586 1.00 97.12 191 TYR A C 1
ATOM 1563 O O . TYR A 1 191 ? -4.005 4.302 -1.394 1.00 97.12 191 TYR A O 1
ATOM 1571 N N . PRO A 1 192 ? -3.453 5.573 -3.167 1.00 96.88 192 PRO A N 1
ATOM 1572 C CA . PRO A 1 192 ? -2.513 6.409 -2.431 1.00 96.88 192 PRO A CA 1
ATOM 1573 C C . PRO A 1 192 ? -3.179 7.063 -1.219 1.00 96.88 192 PRO A C 1
ATOM 1575 O O . PRO A 1 192 ? -4.281 7.595 -1.334 1.00 96.88 192 PRO A O 1
ATOM 1578 N N . ILE A 1 193 ? -2.498 7.082 -0.074 1.00 96.94 193 ILE A N 1
ATOM 1579 C CA . ILE A 1 193 ? -2.943 7.812 1.122 1.00 96.94 193 ILE A CA 1
ATOM 1580 C C . ILE A 1 193 ? -3.288 9.262 0.773 1.00 96.94 193 ILE A C 1
ATOM 1582 O O . ILE A 1 193 ? -2.543 9.936 0.057 1.00 96.94 193 ILE A O 1
ATOM 1586 N N . GLY A 1 194 ? -4.445 9.725 1.252 1.00 95.19 194 GLY A N 1
ATOM 1587 C CA . GLY A 1 194 ? -5.002 11.038 0.924 1.00 95.19 194 GLY A CA 1
ATOM 1588 C C . GLY A 1 194 ? -5.718 11.101 -0.428 1.00 95.19 194 GLY A C 1
ATOM 1589 O O . GLY A 1 194 ? -6.036 12.200 -0.890 1.00 95.19 194 GLY A O 1
ATOM 1590 N N . ALA A 1 195 ? -5.948 9.957 -1.083 1.00 95.75 195 ALA A N 1
ATOM 1591 C CA . ALA A 1 195 ? -6.884 9.844 -2.200 1.00 95.75 195 ALA A CA 1
ATOM 1592 C C . ALA A 1 195 ? -8.346 9.881 -1.738 1.00 95.75 195 ALA A C 1
ATOM 1594 O O . ALA A 1 195 ? -9.194 10.328 -2.508 1.00 95.75 195 ALA A O 1
ATOM 1595 N N . GLN A 1 196 ? -8.607 9.424 -0.511 1.00 95.62 196 GLN A N 1
ATOM 1596 C CA . GLN A 1 196 ? -9.910 9.474 0.147 1.00 95.62 196 GLN A CA 1
ATOM 1597 C C . GLN A 1 196 ? -9.874 10.439 1.337 1.00 95.62 196 GLN A C 1
ATOM 1599 O O . GLN A 1 196 ? -8.817 10.936 1.752 1.00 95.62 196 GLN A O 1
ATOM 1604 N N . GLU A 1 197 ? -11.049 10.700 1.892 1.00 95.75 197 GLU A N 1
ATOM 1605 C CA . GLU A 1 197 ? -11.249 11.586 3.024 1.00 95.75 197 GLU A CA 1
ATOM 1606 C C . GLU A 1 197 ? -10.667 11.026 4.334 1.00 95.75 197 GLU A C 1
ATOM 1608 O O . GLU A 1 197 ? -10.143 9.908 4.424 1.00 95.75 197 GLU A O 1
ATOM 1613 N N . LYS A 1 198 ? -10.699 11.876 5.363 1.00 97.38 198 LYS A N 1
ATOM 1614 C CA . LYS A 1 198 ? -10.247 11.557 6.716 1.00 97.38 198 LYS A CA 1
ATOM 1615 C C . LYS A 1 198 ? -11.310 10.719 7.428 1.00 97.38 198 LYS A C 1
ATOM 1617 O O . LYS A 1 198 ? -12.492 11.058 7.366 1.00 97.38 198 LYS A O 1
ATOM 1622 N N . VAL A 1 199 ? -10.898 9.661 8.116 1.00 98.44 199 VAL A N 1
ATOM 1623 C CA . VAL A 1 199 ? -11.790 8.755 8.859 1.00 98.44 199 VAL A CA 1
ATOM 1624 C C . VAL A 1 199 ? -11.270 8.531 10.275 1.00 98.44 199 VAL A C 1
ATOM 1626 O O . VAL A 1 199 ? -10.065 8.641 10.519 1.00 98.44 199 VAL A O 1
ATOM 1629 N N . LEU A 1 200 ? -12.180 8.216 11.196 1.00 98.69 200 LEU A N 1
ATOM 1630 C CA . LEU A 1 200 ? -11.865 7.922 12.590 1.00 98.69 200 LEU A CA 1
ATOM 1631 C C . LEU A 1 200 ? -12.002 6.423 12.840 1.00 98.69 200 LEU A C 1
ATOM 1633 O O . LEU A 1 200 ? -13.093 5.874 12.717 1.00 98.69 200 LEU A O 1
ATOM 1637 N N . SER A 1 201 ? -10.907 5.754 13.182 1.00 98.44 201 SER A N 1
ATOM 1638 C CA . SER A 1 201 ? -10.907 4.325 13.484 1.00 98.44 201 SER A CA 1
ATOM 1639 C C . SER A 1 201 ? -10.994 4.071 14.980 1.00 98.44 201 SER A C 1
ATOM 1641 O O . SER A 1 201 ? -10.161 4.563 15.744 1.00 98.44 201 SER A O 1
ATOM 1643 N N . LEU A 1 202 ? -11.985 3.279 15.394 1.00 98.06 202 LEU A N 1
ATOM 1644 C CA . LEU A 1 202 ? -12.100 2.786 16.761 1.00 98.06 202 LEU A CA 1
ATOM 1645 C C . LEU A 1 202 ? -11.094 1.654 16.959 1.00 98.06 202 LEU A C 1
ATOM 1647 O O . LEU A 1 202 ? -11.357 0.500 16.613 1.00 98.06 202 LEU A O 1
ATOM 1651 N N . ILE A 1 203 ? -9.926 1.993 17.499 1.00 97.25 203 ILE A N 1
ATOM 1652 C CA . ILE A 1 203 ? -8.855 1.032 17.736 1.00 97.25 203 ILE A CA 1
ATOM 1653 C C . ILE A 1 203 ? -8.943 0.513 19.163 1.00 97.25 203 ILE A C 1
ATOM 1655 O O . ILE A 1 203 ? -9.044 1.289 20.103 1.00 97.25 203 ILE A O 1
ATOM 1659 N N . SER A 1 204 ? -8.936 -0.808 19.328 1.00 92.38 204 SER A N 1
ATOM 1660 C CA . SER A 1 204 ? -9.092 -1.464 20.637 1.00 92.38 204 SER A CA 1
ATOM 1661 C C . SER A 1 204 ? -7.804 -2.101 21.155 1.00 92.38 204 SER A C 1
ATOM 1663 O O . SER A 1 204 ? -7.771 -2.556 22.289 1.00 92.38 204 SER A O 1
ATOM 1665 N N . GLY A 1 205 ? -6.767 -2.188 20.314 1.00 86.38 205 GLY A N 1
ATOM 1666 C CA . GLY A 1 205 ? -5.588 -3.030 20.551 1.00 86.38 205 GLY A CA 1
ATOM 1667 C C . GLY A 1 205 ? -5.764 -4.478 20.085 1.00 86.38 205 GLY A C 1
ATOM 1668 O O . GLY A 1 205 ? -4.778 -5.194 19.937 1.00 86.38 205 GLY A O 1
ATOM 1669 N N . GLY A 1 206 ? -7.001 -4.901 19.801 1.00 90.00 206 GLY A N 1
ATOM 1670 C CA . GLY A 1 206 ? -7.305 -6.197 19.203 1.00 90.00 206 GLY A CA 1
ATOM 1671 C C . GLY A 1 206 ? -7.050 -6.240 17.693 1.00 90.00 206 GLY A C 1
ATOM 1672 O O . GLY A 1 206 ? -7.137 -5.221 16.998 1.00 90.00 206 GLY A O 1
ATOM 1673 N N . PHE A 1 207 ? -6.800 -7.453 17.191 1.00 92.31 207 PHE A N 1
ATOM 1674 C CA . PHE A 1 207 ? -6.456 -7.745 15.795 1.00 92.31 207 PHE A CA 1
ATOM 1675 C C . PHE A 1 207 ? -7.428 -7.115 14.786 1.00 92.31 207 PHE A C 1
ATOM 1677 O O . PHE A 1 207 ? -6.989 -6.423 13.868 1.00 92.31 207 PHE A O 1
ATOM 1684 N N . ASP A 1 208 ? -8.737 -7.278 14.989 1.00 95.56 208 ASP A N 1
ATOM 1685 C CA . ASP A 1 208 ? -9.749 -6.865 14.008 1.00 95.56 208 ASP A CA 1
ATOM 1686 C C . ASP A 1 208 ? -9.749 -5.351 13.774 1.00 95.56 208 ASP A C 1
ATOM 1688 O O . ASP A 1 208 ? -9.808 -4.887 12.637 1.00 95.56 208 ASP A O 1
ATOM 1692 N N . SER A 1 209 ? -9.598 -4.565 14.846 1.00 96.25 209 SER A N 1
ATOM 1693 C CA . SER A 1 209 ? -9.543 -3.101 14.755 1.00 96.25 209 SER A CA 1
ATOM 1694 C C . SER A 1 209 ? -8.263 -2.583 14.087 1.00 96.25 209 SER A C 1
ATOM 1696 O O . SER A 1 209 ? -8.272 -1.562 13.395 1.00 96.25 209 SER A O 1
ATOM 1698 N N . SER A 1 210 ? -7.147 -3.299 14.247 1.00 97.00 210 SER A N 1
ATOM 1699 C CA . SER A 1 210 ? -5.897 -2.983 13.552 1.00 97.00 210 SER A CA 1
ATOM 1700 C C . SER A 1 210 ? -5.993 -3.318 12.065 1.00 97.00 210 SER A C 1
ATOM 1702 O O . SER A 1 210 ? -5.568 -2.520 11.229 1.00 97.00 210 SER A O 1
ATOM 1704 N N . VAL A 1 211 ? -6.599 -4.461 11.729 1.00 97.19 211 VAL A N 1
ATOM 1705 C CA . VAL A 1 211 ? -6.832 -4.875 10.341 1.00 97.19 211 VAL A CA 1
ATOM 1706 C C . VAL A 1 211 ? -7.802 -3.928 9.642 1.00 97.19 211 VAL A C 1
ATOM 1708 O O . VAL A 1 211 ? -7.501 -3.484 8.536 1.00 97.19 211 VAL A O 1
ATOM 1711 N N . SER A 1 212 ? -8.920 -3.549 10.267 1.00 97.75 212 SER A N 1
ATOM 1712 C CA . SER A 1 212 ? -9.867 -2.604 9.660 1.00 97.75 212 SER A CA 1
ATOM 1713 C C . SER A 1 212 ? -9.222 -1.239 9.398 1.00 97.75 212 SER A C 1
ATOM 1715 O O . SER A 1 212 ? -9.358 -0.691 8.302 1.00 97.75 212 SER A O 1
ATOM 1717 N N . SER A 1 213 ? -8.418 -0.738 10.342 1.00 98.00 213 SER A N 1
ATOM 1718 C CA . SER A 1 213 ? -7.623 0.485 10.164 1.00 98.00 213 SER A CA 1
ATOM 1719 C C . SER A 1 213 ? -6.669 0.382 8.971 1.00 98.00 213 SER A C 1
ATOM 1721 O O . SER A 1 213 ? -6.642 1.267 8.114 1.00 98.00 213 SER A O 1
ATOM 1723 N N . PHE A 1 214 ? -5.912 -0.717 8.886 1.00 97.75 214 PHE A N 1
ATOM 1724 C CA . PHE A 1 214 ? -4.992 -0.986 7.781 1.00 97.75 214 PHE A CA 1
ATOM 1725 C C . PHE A 1 214 ? -5.714 -1.062 6.428 1.00 97.75 214 PHE A C 1
ATOM 1727 O O . PHE A 1 214 ? -5.256 -0.467 5.453 1.00 97.75 214 PHE A O 1
ATOM 1734 N N . LEU A 1 215 ? -6.862 -1.740 6.355 1.00 97.75 215 LEU A N 1
ATOM 1735 C CA . LEU A 1 215 ? -7.646 -1.841 5.123 1.00 97.75 215 LEU A CA 1
ATOM 1736 C C . LEU A 1 215 ? -8.117 -0.462 4.646 1.00 97.75 215 LEU A C 1
ATOM 1738 O O . LEU A 1 215 ? -8.059 -0.175 3.451 1.00 97.75 215 LEU A O 1
ATOM 1742 N N . MET A 1 216 ? -8.512 0.426 5.561 1.00 97.94 216 MET A N 1
ATOM 1743 C CA . MET A 1 216 ? -8.890 1.795 5.200 1.00 97.94 216 MET A CA 1
ATOM 1744 C C . MET A 1 216 ? -7.693 2.631 4.729 1.00 97.94 216 MET A C 1
ATOM 1746 O O . MET A 1 216 ? -7.819 3.368 3.748 1.00 97.94 216 MET A O 1
ATOM 1750 N N . MET A 1 217 ? -6.515 2.465 5.341 1.00 97.69 217 MET A N 1
ATOM 1751 C CA . MET A 1 217 ? -5.266 3.047 4.828 1.00 97.69 217 MET A CA 1
ATOM 1752 C C . MET A 1 217 ? -4.959 2.535 3.412 1.00 97.69 217 MET A C 1
ATOM 1754 O O . MET A 1 217 ? -4.685 3.328 2.513 1.00 97.69 217 MET A O 1
ATOM 1758 N N . GLN A 1 218 ? -5.103 1.229 3.161 1.00 97.00 218 GLN A N 1
ATOM 1759 C CA . GLN A 1 218 ? -4.923 0.633 1.833 1.00 97.00 218 GLN A CA 1
ATOM 1760 C C . GLN A 1 218 ? -5.924 1.196 0.806 1.00 97.00 218 GLN A C 1
ATOM 1762 O O . GLN A 1 218 ? -5.599 1.341 -0.371 1.00 97.00 218 GLN A O 1
ATOM 1767 N N . LYS A 1 219 ? -7.139 1.571 1.224 1.00 96.50 219 LYS A N 1
ATOM 1768 C CA . LYS A 1 219 ? -8.116 2.268 0.367 1.00 96.50 219 LYS A CA 1
ATOM 1769 C C . LYS A 1 219 ? -7.819 3.759 0.167 1.00 96.50 219 LYS A C 1
ATOM 1771 O O . LYS A 1 219 ? -8.553 4.410 -0.575 1.00 96.50 219 LYS A O 1
ATOM 1776 N N . GLY A 1 220 ? -6.736 4.282 0.738 1.00 96.75 220 GLY A N 1
ATOM 1777 C CA . GLY A 1 220 ? -6.270 5.657 0.562 1.00 96.75 220 GLY A CA 1
ATOM 1778 C C . GLY A 1 220 ? -6.869 6.659 1.550 1.00 96.75 220 GLY A C 1
ATOM 1779 O O . GLY A 1 220 ? -6.714 7.867 1.343 1.00 96.75 220 GLY A O 1
ATOM 1780 N N . CYS A 1 221 ? -7.552 6.192 2.600 1.00 97.94 221 CYS A N 1
ATOM 1781 C CA . CYS A 1 221 ? -8.077 7.051 3.660 1.00 97.94 221 CYS A CA 1
ATOM 1782 C C . CYS A 1 221 ? -6.963 7.539 4.584 1.00 97.94 221 CYS A C 1
ATOM 1784 O O . CYS A 1 221 ? -5.999 6.830 4.871 1.00 97.94 221 CYS A O 1
ATOM 1786 N N . LYS A 1 222 ? -7.135 8.759 5.090 1.00 97.44 222 LYS A N 1
ATOM 1787 C CA . LYS A 1 222 ? -6.315 9.297 6.178 1.00 97.44 222 LYS A CA 1
ATOM 1788 C C . LYS A 1 222 ? -6.940 8.856 7.498 1.00 97.44 222 LYS A C 1
ATOM 1790 O O . LYS A 1 222 ? -8.019 9.338 7.840 1.00 97.44 222 LYS A O 1
ATOM 1795 N N . VAL A 1 223 ? -6.306 7.911 8.184 1.00 98.25 223 VAL A N 1
ATOM 1796 C CA . VAL A 1 223 ? -6.868 7.275 9.383 1.00 98.25 223 VAL A CA 1
ATOM 1797 C C . VAL A 1 223 ? -6.287 7.911 10.641 1.00 98.25 223 VAL A C 1
ATOM 1799 O O . VAL A 1 223 ? -5.073 7.860 10.854 1.00 98.25 223 VAL A O 1
ATOM 1802 N N . ASP A 1 224 ? -7.166 8.467 11.471 1.00 98.31 224 ASP A N 1
ATOM 1803 C CA . ASP A 1 224 ? -6.872 8.798 12.866 1.00 98.31 224 ASP A CA 1
ATOM 1804 C C . ASP A 1 224 ? -7.497 7.757 13.789 1.00 98.31 224 ASP A C 1
ATOM 1806 O O . ASP A 1 224 ? -8.449 7.067 13.422 1.00 98.31 224 ASP A O 1
ATOM 1810 N N . PHE A 1 225 ? -6.952 7.641 14.991 1.00 98.44 225 PHE A N 1
ATOM 1811 C CA . PHE A 1 225 ? -7.286 6.589 15.934 1.00 98.44 225 PHE A CA 1
ATOM 1812 C C . PHE A 1 225 ? -8.020 7.155 17.145 1.00 98.44 225 PHE A C 1
ATOM 1814 O O . PHE A 1 225 ? -7.594 8.152 17.730 1.00 98.44 225 PHE A O 1
ATOM 1821 N N . LEU A 1 226 ? -9.094 6.480 17.537 1.00 98.38 226 LEU A N 1
ATOM 1822 C CA . LEU A 1 226 ? -9.832 6.716 18.767 1.00 98.38 226 LEU A CA 1
ATOM 1823 C C . LEU A 1 226 ? -9.786 5.446 19.613 1.00 98.38 226 LEU A C 1
ATOM 1825 O O . LEU A 1 226 ? -10.279 4.397 19.199 1.00 98.38 226 LEU A O 1
ATOM 1829 N N . PHE A 1 227 ? -9.193 5.561 20.793 1.00 97.75 227 PHE A N 1
ATOM 1830 C CA . PHE A 1 227 ? -9.106 4.503 21.784 1.00 97.75 227 PHE A CA 1
ATOM 1831 C C . PHE A 1 227 ? -9.960 4.860 22.999 1.00 97.75 227 PHE A C 1
ATOM 1833 O O . PHE A 1 227 ? -9.865 5.956 23.553 1.00 97.75 227 PHE A O 1
ATOM 1840 N N . PHE A 1 228 ? -10.784 3.911 23.427 1.00 96.62 228 PHE A N 1
ATOM 1841 C CA . PHE A 1 228 ? -11.547 4.011 24.664 1.00 96.62 228 PHE A CA 1
ATOM 1842 C C . PHE A 1 228 ? -10.805 3.251 25.755 1.00 96.62 228 PHE A C 1
ATOM 1844 O O . PHE A 1 228 ? -10.746 2.020 25.735 1.00 96.62 228 PHE A O 1
ATOM 1851 N N . ASN A 1 229 ? -10.205 3.985 26.690 1.00 93.19 229 ASN A N 1
ATOM 1852 C CA . ASN A 1 229 ? -9.376 3.394 27.724 1.00 93.19 229 ASN A CA 1
ATOM 1853 C C . ASN A 1 229 ? -10.247 2.797 28.839 1.00 93.19 229 ASN A C 1
ATOM 1855 O O . ASN A 1 229 ? -10.904 3.520 29.587 1.00 93.19 229 ASN A O 1
ATOM 1859 N N . LEU A 1 230 ? -10.222 1.464 28.924 1.00 88.56 230 LEU A N 1
ATOM 1860 C CA . LEU A 1 230 ? -10.867 0.652 29.965 1.00 88.56 230 LEU A CA 1
ATOM 1861 C C . LEU A 1 230 ? -9.842 -0.114 30.825 1.00 88.56 230 LEU A C 1
ATOM 1863 O O . LEU A 1 230 ? -10.219 -0.777 31.783 1.00 88.56 230 LEU A O 1
ATOM 1867 N N . GLY A 1 231 ? -8.563 -0.111 30.427 1.00 81.06 231 GLY A N 1
ATOM 1868 C CA . GLY A 1 231 ? -7.524 -1.017 30.946 1.00 81.06 231 GLY A CA 1
ATOM 1869 C C . GLY A 1 231 ? -6.340 -0.301 31.594 1.00 81.06 231 GLY A C 1
ATOM 1870 O O . GLY A 1 231 ? -5.293 -0.910 31.809 1.00 81.06 231 GLY A O 1
ATOM 1871 N N . GLY A 1 232 ? -6.481 0.999 31.856 1.00 87.31 232 GLY A N 1
ATOM 1872 C CA . GLY A 1 232 ? -5.438 1.836 32.432 1.00 87.31 232 GLY A CA 1
ATOM 1873 C C . GLY A 1 232 ? -4.295 2.150 31.463 1.00 87.31 232 GLY A C 1
ATOM 1874 O O . GLY A 1 232 ? -4.364 1.939 30.250 1.00 87.31 232 GLY A O 1
ATOM 1875 N N . TYR A 1 233 ? -3.215 2.699 32.014 1.00 89.94 233 TYR A N 1
ATOM 1876 C CA . TYR A 1 233 ? -2.114 3.271 31.236 1.00 89.94 233 TYR A CA 1
ATOM 1877 C C . TYR A 1 233 ? -1.345 2.241 30.391 1.00 89.94 233 TYR A C 1
ATOM 1879 O O . TYR A 1 233 ? -0.996 2.513 29.244 1.00 89.94 233 TYR A O 1
ATOM 1887 N N . ALA A 1 234 ? -1.107 1.039 30.926 1.00 90.06 234 ALA A N 1
ATOM 1888 C CA . ALA A 1 234 ? -0.361 0.000 30.213 1.00 90.06 234 ALA A CA 1
ATOM 1889 C C . ALA A 1 234 ? -1.091 -0.471 28.944 1.00 90.06 234 ALA A C 1
ATOM 1891 O O . ALA A 1 234 ? -0.462 -0.658 27.902 1.00 90.06 234 ALA A O 1
ATOM 1892 N N . HIS A 1 235 ? -2.420 -0.611 29.011 1.00 91.69 235 HIS A N 1
ATOM 1893 C CA . HIS A 1 235 ? -3.228 -0.975 27.850 1.00 91.69 235 HIS A CA 1
ATOM 1894 C C . HIS A 1 235 ? -3.181 0.125 26.781 1.00 91.69 235 HIS A C 1
ATOM 1896 O O . HIS A 1 235 ? -2.929 -0.167 25.614 1.00 91.69 235 HIS A O 1
ATOM 1902 N N . GLU A 1 236 ? -3.331 1.390 27.184 1.00 94.69 236 GLU A N 1
ATOM 1903 C CA . GLU A 1 236 ? -3.232 2.534 26.272 1.00 94.69 236 GLU A CA 1
ATOM 1904 C C . GLU A 1 236 ? -1.895 2.583 25.527 1.00 94.69 236 GLU A C 1
ATOM 1906 O O . GLU A 1 236 ? -1.879 2.790 24.312 1.00 94.69 236 GLU A O 1
ATOM 1911 N N . LEU A 1 237 ? -0.781 2.350 26.229 1.00 94.50 237 LEU A N 1
ATOM 1912 C CA . LEU A 1 237 ? 0.541 2.294 25.606 1.00 94.50 237 LEU A CA 1
ATOM 1913 C C . LEU A 1 237 ? 0.618 1.213 24.524 1.00 94.50 237 LEU A C 1
ATOM 1915 O O . LEU A 1 237 ? 1.056 1.510 23.413 1.00 94.50 237 LEU A O 1
ATOM 1919 N N . GLY A 1 238 ? 0.134 0.001 24.809 1.00 94.38 238 GLY A N 1
ATOM 1920 C CA . GLY A 1 238 ? 0.116 -1.088 23.829 1.00 94.38 238 GLY A CA 1
ATOM 1921 C C . GLY A 1 238 ? -0.700 -0.740 22.579 1.00 94.38 238 GLY A C 1
ATOM 1922 O O . GLY A 1 238 ? -0.235 -0.920 21.452 1.00 94.38 238 GLY A O 1
ATOM 1923 N N . VAL A 1 239 ? -1.890 -0.154 22.748 1.00 95.94 239 VAL A N 1
ATOM 1924 C CA . VAL A 1 239 ? -2.722 0.268 21.606 1.00 95.94 239 VAL A CA 1
ATOM 1925 C C . VAL A 1 239 ? -2.062 1.402 20.815 1.00 95.94 239 VAL A C 1
ATOM 1927 O O . VAL A 1 239 ? -2.125 1.433 19.579 1.00 95.94 239 VAL A O 1
ATOM 1930 N N . LYS A 1 240 ? -1.379 2.321 21.502 1.00 96.25 240 LYS A N 1
ATOM 1931 C CA . LYS A 1 240 ? -0.642 3.420 20.876 1.00 96.25 240 LYS A CA 1
ATOM 1932 C C . LYS A 1 240 ? 0.548 2.922 20.056 1.00 96.25 240 LYS A C 1
ATOM 1934 O O . LYS A 1 240 ? 0.781 3.449 18.969 1.00 96.25 240 LYS A O 1
ATOM 1939 N N . GLU A 1 241 ? 1.269 1.903 20.519 1.00 95.69 241 GLU A N 1
ATOM 1940 C CA . GLU A 1 241 ? 2.357 1.269 19.761 1.00 95.69 241 GLU A CA 1
ATOM 1941 C C . GLU A 1 241 ? 1.854 0.631 18.466 1.00 95.69 241 GLU A C 1
ATOM 1943 O O . GLU A 1 241 ? 2.427 0.874 17.401 1.00 95.69 241 GLU A O 1
ATOM 1948 N N . VAL A 1 242 ? 0.738 -0.100 18.524 1.00 96.12 242 VAL A N 1
ATOM 1949 C CA . VAL A 1 242 ? 0.097 -0.681 17.332 1.00 96.12 242 VAL A CA 1
ATOM 1950 C C . VAL A 1 242 ? -0.360 0.414 16.365 1.00 96.12 242 VAL A C 1
ATOM 1952 O O . VAL A 1 242 ? -0.090 0.344 15.165 1.00 96.12 242 VAL A O 1
ATOM 1955 N N . SER A 1 243 ? -0.993 1.468 16.879 1.00 96.88 243 SER A N 1
ATOM 1956 C CA . SER A 1 243 ? -1.441 2.613 16.074 1.00 96.88 243 SER A CA 1
ATOM 1957 C C . SER A 1 243 ? -0.263 3.317 15.391 1.00 96.88 243 SER A C 1
ATOM 1959 O O . SER A 1 243 ? -0.325 3.641 14.204 1.00 96.88 243 SER A O 1
ATOM 1961 N N . LYS A 1 244 ? 0.846 3.494 16.122 1.00 95.81 244 LYS A N 1
ATOM 1962 C CA . LYS A 1 244 ? 2.097 4.059 15.604 1.00 95.81 244 LYS A CA 1
ATOM 1963 C C . LYS A 1 244 ? 2.726 3.158 14.547 1.00 95.81 244 LYS A C 1
ATOM 1965 O O . LYS A 1 244 ? 3.222 3.670 13.547 1.00 95.81 244 LYS A O 1
ATOM 1970 N N . TYR A 1 245 ? 2.711 1.841 14.743 1.00 95.50 245 TYR A N 1
ATOM 1971 C CA . TYR A 1 245 ? 3.197 0.892 13.745 1.00 95.50 245 TYR A CA 1
ATOM 1972 C C . TYR A 1 245 ? 2.408 1.024 12.439 1.00 95.50 245 TYR A C 1
ATOM 1974 O O . TYR A 1 245 ? 3.011 1.124 11.371 1.00 95.50 245 TYR A O 1
ATOM 1982 N N . LEU A 1 246 ? 1.075 1.081 12.512 1.00 96.12 246 LEU A N 1
ATOM 1983 C CA . LEU A 1 246 ? 0.232 1.234 11.327 1.00 96.12 246 LEU A CA 1
ATOM 1984 C C . LEU A 1 246 ? 0.511 2.552 10.596 1.00 96.12 246 LEU A C 1
ATOM 1986 O O . LEU A 1 246 ? 0.777 2.543 9.394 1.00 96.12 246 LEU A O 1
ATOM 1990 N N . SER A 1 247 ? 0.508 3.677 11.314 1.00 95.00 247 SER A N 1
ATOM 1991 C CA . SER A 1 247 ? 0.722 4.988 10.694 1.00 95.00 247 SER A CA 1
ATOM 1992 C C . SER A 1 247 ? 2.126 5.135 10.096 1.00 95.00 247 SER A C 1
ATOM 1994 O O . SER A 1 247 ? 2.264 5.619 8.975 1.00 95.00 247 SER A O 1
ATOM 1996 N N . SER A 1 248 ? 3.160 4.647 10.787 1.00 93.25 248 SER A N 1
ATOM 1997 C CA . SER A 1 248 ? 4.563 4.784 10.356 1.00 93.25 248 SER A CA 1
ATOM 1998 C C . SER A 1 248 ? 4.934 3.897 9.164 1.00 93.25 248 SER A C 1
ATOM 2000 O O . SER A 1 248 ? 5.918 4.177 8.478 1.00 93.25 248 SER A O 1
ATOM 2002 N N . ASN A 1 249 ? 4.196 2.805 8.939 1.00 94.38 249 ASN A N 1
ATOM 2003 C CA . ASN A 1 249 ? 4.457 1.889 7.829 1.00 94.38 249 ASN A CA 1
ATOM 2004 C C . ASN A 1 249 ? 3.534 2.131 6.633 1.00 94.38 249 ASN A C 1
ATOM 2006 O O . ASN A 1 249 ? 3.978 1.959 5.509 1.00 94.38 249 ASN A O 1
ATOM 2010 N N . TYR A 1 250 ? 2.275 2.523 6.851 1.00 95.81 250 TYR A N 1
ATOM 2011 C CA . TYR A 1 250 ? 1.260 2.524 5.786 1.00 95.81 250 TYR A CA 1
ATOM 2012 C C . TYR A 1 250 ? 0.639 3.895 5.507 1.00 95.81 250 TYR A C 1
ATOM 2014 O O . TYR A 1 250 ? -0.206 4.010 4.624 1.00 95.81 250 TYR A O 1
ATOM 2022 N N . SER A 1 251 ? 1.026 4.933 6.254 1.00 93.81 251 SER A N 1
ATOM 2023 C CA . SER A 1 251 ? 0.509 6.302 6.115 1.00 93.81 251 SER A CA 1
ATOM 2024 C C . SER A 1 251 ? 1.627 7.345 6.048 1.00 93.81 251 SER A C 1
ATOM 2026 O O . SER A 1 251 ? 1.477 8.446 6.575 1.00 93.81 251 SER A O 1
ATOM 2028 N N . ASP A 1 252 ? 2.749 7.016 5.393 1.00 88.25 252 ASP A N 1
ATOM 2029 C CA . ASP A 1 252 ? 3.885 7.932 5.236 1.00 88.25 252 ASP A CA 1
ATOM 2030 C C . ASP A 1 252 ? 3.430 9.324 4.758 1.00 88.25 252 ASP A C 1
ATOM 2032 O O . ASP A 1 252 ? 2.693 9.471 3.778 1.00 88.25 252 ASP A O 1
ATOM 2036 N N . GLY A 1 253 ? 3.867 10.360 5.477 1.00 82.50 253 GLY A N 1
ATOM 2037 C CA . GLY A 1 253 ? 3.507 11.750 5.193 1.00 82.50 253 GLY A CA 1
ATOM 2038 C C . GLY A 1 253 ? 2.182 12.232 5.791 1.00 82.50 253 GLY A C 1
ATOM 2039 O O . GLY A 1 253 ? 1.913 13.433 5.759 1.00 82.50 253 GLY A O 1
ATOM 2040 N N . TYR A 1 254 ? 1.370 11.344 6.367 1.00 91.88 254 TYR A N 1
ATOM 2041 C CA . TYR A 1 254 ? 0.182 11.711 7.130 1.00 91.88 254 TYR A CA 1
ATOM 2042 C C . TYR A 1 254 ? 0.416 11.501 8.632 1.00 91.88 254 TYR A C 1
ATOM 2044 O O . TYR A 1 254 ? 0.628 10.386 9.102 1.00 91.88 254 TYR A O 1
ATOM 2052 N N . GLY A 1 255 ? 0.366 12.591 9.400 1.00 88.44 255 GLY A N 1
ATOM 2053 C CA . GLY A 1 255 ? 0.450 12.538 10.858 1.00 88.44 255 GLY A CA 1
A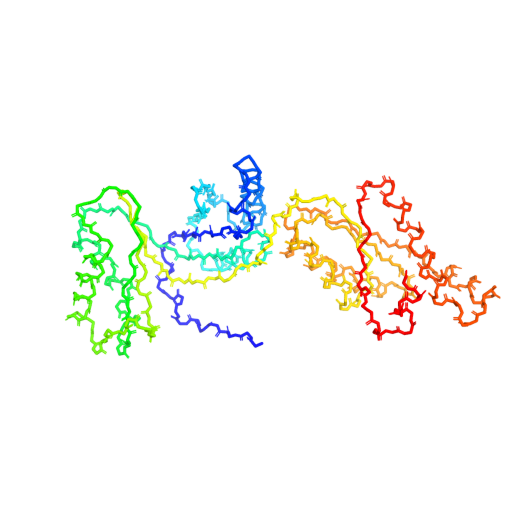TOM 2054 C C . GLY A 1 255 ? -0.866 12.068 11.468 1.00 88.44 255 GLY A C 1
ATOM 2055 O O . GLY A 1 255 ? -1.712 12.899 11.791 1.00 88.44 255 GLY A O 1
ATOM 2056 N N . SER A 1 256 ? -1.034 10.752 11.619 1.00 93.75 256 SER A N 1
ATOM 2057 C CA . SER A 1 256 ? -2.197 10.176 12.302 1.00 93.75 256 SER A CA 1
ATOM 2058 C C . SER A 1 256 ? -2.293 10.670 13.744 1.00 93.75 256 SER A C 1
ATOM 2060 O O . SER A 1 256 ? -1.334 10.564 14.513 1.00 93.75 256 SER A O 1
ATOM 2062 N N . SER A 1 257 ? -3.471 11.154 14.124 1.00 96.06 257 SER A N 1
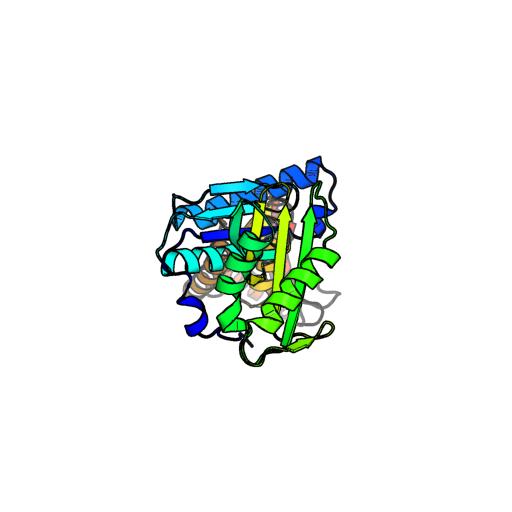ATOM 2063 C CA . SER A 1 257 ? -3.780 11.502 15.514 1.00 96.06 257 SER A CA 1
ATOM 2064 C C . SER A 1 257 ? -4.191 10.261 16.305 1.00 96.06 257 SER A C 1
ATOM 2066 O O . SER A 1 257 ? -4.803 9.345 15.758 1.00 96.06 257 SER A O 1
ATOM 2068 N N . PHE A 1 258 ? -3.875 10.240 17.600 1.00 97.44 258 PHE A N 1
ATOM 2069 C CA . PHE A 1 258 ? -4.332 9.218 18.542 1.00 97.44 258 PHE A CA 1
ATOM 2070 C C . PHE A 1 258 ? -5.063 9.903 19.694 1.00 97.44 258 PHE A C 1
ATOM 2072 O O . PHE A 1 258 ? -4.452 10.650 20.459 1.00 97.44 258 PHE A O 1
ATOM 2079 N N . ILE A 1 259 ? -6.368 9.668 19.789 1.00 97.25 259 ILE A N 1
ATOM 2080 C CA . ILE A 1 259 ? -7.250 10.232 20.808 1.00 97.25 259 ILE A CA 1
ATOM 2081 C C . ILE A 1 259 ? -7.565 9.117 21.803 1.00 97.25 259 ILE A C 1
ATOM 2083 O O . ILE A 1 259 ? -8.160 8.112 21.424 1.00 97.25 259 ILE A O 1
ATOM 2087 N N . SER A 1 260 ? -7.174 9.297 23.064 1.00 96.50 260 SER A N 1
ATOM 2088 C CA . SER A 1 260 ? -7.551 8.404 24.165 1.00 96.50 260 SER A CA 1
ATOM 2089 C C . SER A 1 260 ? -8.656 9.056 24.986 1.00 96.50 260 SER A C 1
ATOM 2091 O O . SER A 1 260 ? -8.534 10.218 25.376 1.00 96.50 260 SER A O 1
ATOM 2093 N N . VAL A 1 261 ? -9.737 8.323 25.241 1.00 96.00 261 VAL A N 1
ATOM 2094 C CA . VAL A 1 261 ? -10.848 8.775 26.086 1.00 96.00 261 VAL A CA 1
ATOM 2095 C C . VAL A 1 261 ? -10.955 7.848 27.288 1.00 96.00 261 VAL A C 1
ATOM 2097 O O . VAL A 1 261 ? -11.140 6.642 27.120 1.00 96.00 261 VAL A O 1
ATOM 2100 N N . ASN A 1 262 ? -10.863 8.405 28.499 1.00 94.00 262 ASN A N 1
ATOM 2101 C CA . ASN A 1 262 ? -11.070 7.637 29.724 1.00 94.00 262 ASN A CA 1
ATOM 2102 C C . ASN A 1 262 ? -12.545 7.229 29.845 1.00 94.00 262 ASN A C 1
ATOM 2104 O O . ASN A 1 262 ? -13.424 8.089 29.912 1.00 94.00 262 ASN A O 1
ATOM 2108 N N . PHE A 1 263 ? -12.806 5.925 29.878 1.00 94.12 263 PHE A N 1
ATOM 2109 C CA . PHE A 1 263 ? -14.154 5.368 29.977 1.00 94.12 263 PHE A CA 1
ATOM 2110 C C . PHE A 1 263 ? -14.478 4.770 31.346 1.00 94.12 263 PHE A C 1
ATOM 2112 O O . PHE A 1 263 ? -15.599 4.304 31.549 1.00 94.12 263 PHE A O 1
ATOM 2119 N N . GLU A 1 264 ? -13.544 4.809 32.293 1.00 91.94 264 GLU A N 1
ATOM 2120 C CA . GLU A 1 264 ? -13.750 4.306 33.652 1.00 91.94 264 GLU A CA 1
ATOM 2121 C C . GLU A 1 264 ? -15.006 4.896 34.332 1.00 91.94 264 GLU A C 1
ATOM 2123 O O . GLU A 1 264 ? -15.815 4.104 34.822 1.00 91.94 264 GLU A O 1
ATOM 2128 N N . PRO A 1 265 ? -15.292 6.220 34.264 1.00 92.69 265 PRO A N 1
ATOM 2129 C CA . PRO A 1 265 ? -16.513 6.771 34.862 1.00 92.69 265 PRO A CA 1
ATOM 2130 C C . PRO A 1 265 ? -17.796 6.250 34.204 1.00 92.69 265 PRO A C 1
ATOM 2132 O O . PRO A 1 265 ? -18.806 6.045 34.870 1.00 92.69 265 PRO A O 1
ATOM 2135 N N . ILE A 1 266 ? -17.758 6.005 32.890 1.00 92.94 266 ILE A N 1
ATOM 2136 C CA . ILE A 1 266 ? -18.906 5.477 32.144 1.00 92.94 266 ILE A CA 1
ATOM 2137 C C . ILE A 1 266 ? -19.155 4.022 32.543 1.00 92.94 266 ILE A C 1
ATOM 2139 O O . ILE A 1 266 ? -20.304 3.628 32.712 1.00 92.94 266 ILE A O 1
ATOM 2143 N N . ILE A 1 267 ? -18.102 3.216 32.713 1.00 92.31 267 ILE A N 1
ATOM 2144 C CA . ILE A 1 267 ? -18.251 1.835 33.185 1.00 92.31 267 ILE A CA 1
ATOM 2145 C C . ILE A 1 267 ? -18.884 1.812 34.576 1.00 92.31 267 ILE A C 1
ATOM 2147 O O . ILE A 1 267 ? -19.825 1.045 34.771 1.00 92.31 267 ILE A O 1
ATOM 2151 N N . ALA A 1 268 ? -18.390 2.631 35.510 1.00 93.06 268 ALA A N 1
ATOM 2152 C CA . ALA A 1 268 ? -18.918 2.686 36.872 1.00 93.06 268 ALA A CA 1
ATOM 2153 C C . ALA A 1 268 ? -20.434 2.953 36.869 1.00 93.06 268 ALA A C 1
ATOM 2155 O O . ALA A 1 268 ? -21.201 2.154 37.404 1.00 93.06 268 ALA A O 1
ATOM 2156 N N . GLU A 1 269 ? -20.874 3.973 36.126 1.00 95.00 269 GLU A N 1
ATOM 2157 C CA . GLU A 1 269 ? -22.295 4.302 35.960 1.00 95.00 269 GLU A CA 1
ATOM 2158 C C . GLU A 1 269 ? -23.102 3.148 35.335 1.00 95.00 269 GLU A C 1
ATOM 2160 O O . GLU A 1 269 ? -24.200 2.820 35.778 1.00 95.00 269 GLU A O 1
ATOM 2165 N N . LEU A 1 270 ? -22.564 2.467 34.316 1.00 94.50 270 LEU A N 1
ATOM 2166 C CA . LEU A 1 270 ? -23.246 1.323 33.696 1.00 94.50 270 LEU A CA 1
ATOM 2167 C C . LEU A 1 270 ? -23.371 0.121 34.642 1.00 94.50 270 LEU A C 1
ATOM 2169 O O . LEU A 1 270 ? -24.313 -0.665 34.507 1.00 94.50 270 LEU A O 1
ATOM 2173 N N . MET A 1 271 ? -22.425 -0.062 35.565 1.00 93.19 271 MET A N 1
ATOM 2174 C CA . MET A 1 271 ? -22.493 -1.134 36.559 1.00 93.19 271 MET A CA 1
ATOM 2175 C C . MET A 1 271 ? -23.577 -0.873 37.606 1.00 93.19 271 MET A C 1
ATOM 2177 O O . MET A 1 271 ? -24.222 -1.834 38.032 1.00 93.19 271 MET A O 1
ATOM 2181 N N . GLU A 1 272 ? -23.802 0.391 37.964 1.00 95.25 272 GLU A N 1
ATOM 2182 C CA . GLU A 1 272 ? -24.818 0.816 38.933 1.00 95.25 272 GLU A CA 1
ATOM 2183 C C . GLU A 1 272 ? -26.224 0.875 38.317 1.00 95.25 272 GLU A C 1
ATOM 2185 O O . GLU A 1 272 ? -27.178 0.354 38.895 1.00 95.25 272 GLU A O 1
ATOM 2190 N N . SER A 1 273 ? -26.347 1.439 37.113 1.00 94.62 273 SER A N 1
ATOM 2191 C CA . SER A 1 273 ? -27.639 1.878 36.567 1.00 94.62 273 SER A CA 1
ATOM 2192 C C . SER A 1 273 ? -28.241 0.955 35.499 1.00 94.62 273 SER A C 1
ATOM 2194 O O . SER A 1 273 ? -29.415 1.102 35.155 1.00 94.62 273 SER A O 1
ATOM 2196 N N . ILE A 1 274 ? -27.478 0.003 34.941 1.00 95.94 274 ILE A N 1
ATOM 2197 C CA . ILE A 1 274 ? -27.915 -0.815 33.794 1.00 95.94 274 ILE A CA 1
ATOM 2198 C C . ILE A 1 274 ? -27.883 -2.316 34.104 1.00 95.94 274 ILE A C 1
ATOM 2200 O O . ILE A 1 274 ? -26.917 -2.850 34.659 1.00 95.94 274 ILE A O 1
ATOM 2204 N N . ASP A 1 275 ? -28.932 -3.018 33.664 1.00 94.62 275 ASP A N 1
ATOM 2205 C CA . ASP A 1 275 ? -29.030 -4.479 33.717 1.00 94.62 275 ASP A CA 1
ATOM 2206 C C . ASP A 1 275 ? -27.810 -5.140 33.036 1.00 94.62 275 ASP A C 1
ATOM 2208 O O . ASP A 1 275 ? -27.505 -4.801 31.882 1.00 94.62 275 ASP A O 1
ATOM 2212 N N . PRO A 1 276 ? -27.128 -6.098 33.701 1.00 92.25 276 PRO A N 1
ATOM 2213 C CA . PRO A 1 276 ? -25.978 -6.820 33.158 1.00 92.25 276 PRO A CA 1
ATOM 2214 C C . PRO A 1 276 ? -26.124 -7.280 31.706 1.00 92.25 276 PRO A C 1
ATOM 2216 O O . PRO A 1 276 ? -25.155 -7.190 30.949 1.00 92.25 276 PRO A O 1
ATOM 2219 N N . LYS A 1 277 ? -27.324 -7.708 31.283 1.00 91.38 277 LYS A N 1
ATOM 2220 C CA . LYS A 1 277 ? -27.559 -8.208 29.918 1.00 91.38 277 LYS A CA 1
ATOM 2221 C C . LYS A 1 277 ? -27.380 -7.141 28.831 1.00 91.38 277 LYS A C 1
ATOM 2223 O O . LYS A 1 277 ? -27.083 -7.485 27.690 1.00 91.38 277 LYS A O 1
ATOM 2228 N N . TYR A 1 278 ? -27.556 -5.860 29.166 1.00 92.00 278 TYR A N 1
ATOM 2229 C CA . TYR A 1 278 ? -27.496 -4.750 28.208 1.00 92.00 278 TYR A CA 1
ATOM 2230 C C . TYR A 1 278 ? -26.215 -3.919 28.310 1.00 92.00 278 TYR A C 1
ATOM 2232 O O . TYR A 1 278 ? -25.931 -3.151 27.391 1.00 92.00 278 TYR A O 1
ATOM 2240 N N . ARG A 1 279 ? -25.412 -4.072 29.373 1.00 92.69 279 ARG A N 1
ATOM 2241 C CA . ARG A 1 279 ? -24.230 -3.224 29.633 1.00 92.69 279 ARG A CA 1
ATOM 2242 C C . ARG A 1 279 ? -23.280 -3.125 28.444 1.00 92.69 279 ARG A C 1
ATOM 2244 O O . ARG A 1 279 ? -22.916 -2.021 28.058 1.00 92.69 279 ARG A O 1
ATOM 2251 N N . GLY A 1 280 ? -22.929 -4.253 27.822 1.00 90.25 280 GLY A N 1
ATOM 2252 C CA . GLY A 1 280 ? -22.029 -4.267 26.664 1.00 90.25 280 GLY A CA 1
ATOM 2253 C C . GLY A 1 280 ? -22.587 -3.511 25.452 1.00 90.25 280 GLY A C 1
ATOM 2254 O O . GLY A 1 280 ? -21.847 -2.805 24.771 1.00 90.25 280 GLY A O 1
ATOM 2255 N N . LEU A 1 281 ? -23.900 -3.605 25.213 1.00 92.44 281 LEU A N 1
ATOM 2256 C CA . LEU A 1 281 ? -24.565 -2.892 24.122 1.00 92.44 281 LEU A CA 1
ATOM 2257 C C . LEU A 1 281 ? -24.627 -1.385 24.403 1.00 92.44 281 LEU A C 1
ATOM 2259 O O . LEU A 1 281 ? -24.297 -0.580 23.535 1.00 92.44 281 LEU A O 1
ATOM 2263 N N . ILE A 1 282 ? -25.011 -0.990 25.620 1.00 94.75 282 ILE A N 1
ATOM 2264 C CA . ILE A 1 282 ? -25.066 0.426 26.002 1.00 94.75 282 ILE A CA 1
ATOM 2265 C C . ILE A 1 282 ? -23.662 1.047 25.999 1.00 94.75 282 ILE A C 1
ATOM 2267 O O . ILE A 1 282 ? -23.500 2.149 25.480 1.00 94.75 282 ILE A O 1
ATOM 2271 N N . LEU A 1 283 ? -22.638 0.324 26.465 1.00 94.12 283 LEU A N 1
ATOM 2272 C CA . LEU A 1 283 ? -21.238 0.752 26.399 1.00 94.12 283 LEU A CA 1
ATOM 2273 C C . LEU A 1 283 ? -20.821 1.087 24.959 1.00 94.12 283 LEU A C 1
ATOM 2275 O O . LEU A 1 283 ? -20.320 2.183 24.708 1.00 94.12 283 LEU A O 1
ATOM 2279 N N . LYS A 1 284 ? -21.095 0.191 23.999 1.00 93.50 284 LYS A N 1
ATOM 2280 C CA . LYS A 1 284 ? -20.829 0.441 22.572 1.00 93.50 284 LYS A CA 1
ATOM 2281 C C . LYS A 1 284 ? -21.603 1.645 22.034 1.00 93.50 284 LYS A C 1
ATOM 2283 O O . LYS A 1 284 ? -21.048 2.444 21.287 1.00 93.50 284 LYS A O 1
ATOM 2288 N N . ARG A 1 285 ? -22.866 1.823 22.434 1.00 95.06 285 ARG A N 1
ATOM 2289 C CA . ARG A 1 285 ? -23.657 3.003 22.042 1.00 95.06 285 ARG A CA 1
ATOM 2290 C C . ARG A 1 285 ? -23.036 4.299 22.566 1.00 95.06 285 ARG A C 1
ATOM 2292 O O . ARG A 1 285 ? -23.004 5.281 21.832 1.00 95.06 285 ARG A O 1
ATOM 2299 N N . CYS A 1 286 ? -22.521 4.311 23.796 1.00 96.25 286 CYS A N 1
ATOM 2300 C CA . CYS A 1 286 ? -21.787 5.458 24.338 1.00 96.25 286 CYS A CA 1
ATOM 2301 C C . CYS A 1 286 ? -20.503 5.736 23.541 1.00 96.25 286 CYS A C 1
ATOM 2303 O O . CYS A 1 286 ? -20.253 6.883 23.175 1.00 96.25 286 CYS A O 1
ATOM 2305 N N . MET A 1 287 ? -19.738 4.691 23.208 1.00 96.81 287 MET A N 1
ATOM 2306 C CA . MET A 1 287 ? -18.549 4.791 22.352 1.00 96.81 287 MET A CA 1
ATOM 2307 C C . MET A 1 287 ? -18.878 5.416 20.990 1.00 96.81 287 MET A C 1
ATOM 2309 O O . MET A 1 287 ? -18.253 6.397 20.595 1.00 96.81 287 MET A O 1
ATOM 2313 N N . LEU A 1 288 ? -19.902 4.910 20.297 1.00 97.00 288 LEU A N 1
ATOM 2314 C CA . LEU A 1 288 ? -20.309 5.430 18.988 1.00 97.00 288 LEU A CA 1
ATOM 2315 C C . LEU A 1 288 ? -20.802 6.881 19.055 1.00 97.00 288 LEU A C 1
ATOM 2317 O O . LEU A 1 288 ? -20.447 7.669 18.187 1.00 97.00 288 LEU A O 1
ATOM 2321 N N . LYS A 1 289 ? -21.545 7.265 20.101 1.00 97.25 289 LYS A N 1
ATOM 2322 C CA . LYS A 1 289 ? -21.977 8.661 20.300 1.00 97.25 289 LYS A CA 1
ATOM 2323 C C . LYS A 1 289 ? -20.799 9.621 20.468 1.00 97.25 289 LYS A C 1
ATOM 2325 O O . LYS A 1 289 ? -20.797 10.699 19.881 1.00 97.25 289 LYS A O 1
ATOM 2330 N N . ILE A 1 290 ? -19.792 9.241 21.256 1.00 97.00 290 ILE A N 1
ATOM 2331 C CA . ILE A 1 290 ? -18.584 10.062 21.435 1.00 97.00 290 ILE A CA 1
ATOM 2332 C C . ILE A 1 290 ? -17.789 10.132 20.127 1.00 97.00 290 ILE A C 1
ATOM 2334 O O . ILE A 1 290 ? -17.326 11.205 19.741 1.00 97.00 290 ILE A O 1
ATOM 2338 N N . ALA A 1 291 ? -17.669 9.011 19.412 1.00 98.06 291 ALA A N 1
ATOM 2339 C CA . ALA A 1 291 ? -17.022 8.976 18.106 1.00 98.06 291 ALA A CA 1
ATOM 2340 C C . ALA A 1 291 ? -17.728 9.890 17.091 1.00 98.06 291 ALA A C 1
ATOM 2342 O O . ALA A 1 291 ? -17.059 10.652 16.401 1.00 98.06 291 ALA A O 1
ATOM 2343 N N . GLU A 1 292 ? -19.062 9.882 17.048 1.00 98.12 292 GLU A N 1
ATOM 2344 C CA . GLU A 1 292 ? -19.868 10.748 16.180 1.00 98.12 292 GLU A CA 1
ATOM 2345 C C . GLU A 1 292 ? -19.634 12.236 16.476 1.00 98.12 292 GLU A C 1
ATOM 2347 O O . GLU A 1 292 ? -19.404 13.022 15.554 1.00 98.12 292 GLU A O 1
ATOM 2352 N N . GLN A 1 293 ? -19.609 12.628 17.753 1.00 97.62 293 GLN A N 1
ATOM 2353 C CA . GLN A 1 293 ? -19.288 14.004 18.147 1.00 97.62 293 GLN A CA 1
ATOM 2354 C C . GLN A 1 293 ? -17.880 14.407 17.691 1.00 97.62 293 GLN A C 1
ATOM 2356 O O . GLN A 1 293 ? -17.686 15.489 17.134 1.00 97.62 293 GLN A O 1
ATOM 2361 N N . LEU A 1 294 ? -16.891 13.523 17.858 1.00 97.31 294 LEU A N 1
ATOM 2362 C CA . LEU A 1 294 ? -15.532 13.769 17.374 1.00 97.31 294 LEU A CA 1
ATOM 2363 C C . LEU A 1 294 ? -15.466 13.847 15.845 1.00 97.31 294 LEU A C 1
ATOM 2365 O O . LEU A 1 294 ? -14.692 14.655 15.328 1.00 97.31 294 LEU A O 1
ATOM 2369 N N . CYS A 1 295 ? -16.272 13.062 15.125 1.00 97.56 295 CYS A N 1
ATOM 2370 C CA . CYS A 1 295 ? -16.423 13.160 13.674 1.00 97.56 295 CYS A CA 1
ATOM 2371 C C . CYS A 1 295 ? -16.917 14.534 13.239 1.00 97.56 295 CYS A C 1
ATOM 2373 O O . CYS A 1 295 ? -16.316 15.118 12.339 1.00 97.56 295 CYS A O 1
ATOM 2375 N N . GLN A 1 296 ? -17.932 15.076 13.910 1.00 96.75 296 GLN A N 1
ATOM 2376 C CA . GLN A 1 296 ? -18.465 16.405 13.608 1.00 96.75 296 GLN A CA 1
ATOM 2377 C C . GLN A 1 296 ? -17.434 17.513 13.869 1.00 96.75 296 GLN A C 1
ATOM 2379 O O . GLN A 1 296 ? -17.256 18.394 13.033 1.00 96.75 296 GLN A O 1
ATOM 2384 N N . VAL A 1 297 ? -16.715 17.450 14.995 1.00 96.81 297 VAL A N 1
ATOM 2385 C CA . VAL A 1 297 ? -15.744 18.489 15.386 1.00 96.81 297 VAL A CA 1
ATOM 2386 C C . VAL A 1 297 ? -14.475 18.470 14.522 1.00 96.81 297 VAL A C 1
ATOM 2388 O O . VAL A 1 297 ? -13.907 19.523 14.244 1.00 96.81 297 VAL A O 1
ATOM 2391 N N . ASN A 1 298 ? -14.018 17.292 14.087 1.00 95.69 298 ASN A N 1
ATOM 2392 C CA . ASN A 1 298 ? -12.736 17.120 13.383 1.00 95.69 298 ASN A CA 1
ATOM 2393 C C . ASN A 1 298 ? -12.880 16.808 11.880 1.00 95.69 298 ASN A C 1
ATOM 2395 O O . ASN A 1 298 ? -11.893 16.440 11.235 1.00 95.69 298 ASN A O 1
ATOM 2399 N N . ASP A 1 299 ? -14.094 16.923 11.339 1.00 96.25 299 ASP A N 1
ATOM 2400 C CA . ASP A 1 299 ? -14.450 16.641 9.942 1.00 96.25 299 ASP A CA 1
ATOM 2401 C C . ASP A 1 299 ? -14.070 15.223 9.455 1.00 96.25 299 ASP A C 1
ATOM 2403 O O . ASP A 1 299 ? -13.612 15.020 8.325 1.00 96.25 299 ASP A O 1
ATOM 2407 N N . TYR A 1 300 ? -14.255 14.209 10.309 1.00 98.25 300 TYR A N 1
ATOM 2408 C CA . TYR A 1 300 ? -14.127 12.810 9.885 1.00 98.25 300 TYR A CA 1
ATOM 2409 C C . TYR A 1 300 ? -15.390 12.373 9.138 1.00 98.25 300 TYR A C 1
ATOM 2411 O O . TYR A 1 300 ? -16.502 12.565 9.622 1.00 98.25 300 TYR A O 1
ATOM 2419 N N . LYS A 1 301 ? -15.231 11.730 7.976 1.00 97.94 301 LYS A N 1
ATOM 2420 C CA . LYS A 1 301 ? -16.367 11.332 7.121 1.00 97.94 301 LYS A CA 1
ATOM 2421 C C . LYS A 1 301 ? -16.989 9.989 7.480 1.00 97.94 301 LYS A C 1
ATOM 2423 O O . LYS A 1 301 ? -18.092 9.698 7.034 1.00 97.94 301 LYS A O 1
ATOM 2428 N N . ALA A 1 302 ? -16.280 9.169 8.249 1.00 97.88 302 ALA A N 1
ATOM 2429 C CA . ALA A 1 302 ? -16.760 7.865 8.678 1.00 97.88 302 ALA A CA 1
ATOM 2430 C C . ALA A 1 302 ? -16.096 7.433 9.988 1.00 97.88 302 ALA A C 1
ATOM 2432 O O . ALA A 1 302 ? -14.948 7.805 10.262 1.00 97.88 302 ALA A O 1
ATOM 2433 N N . ILE A 1 303 ? -16.823 6.605 10.739 1.00 98.38 303 ILE A N 1
ATOM 2434 C CA . ILE A 1 303 ? -16.312 5.815 11.858 1.00 98.38 303 ILE A CA 1
ATOM 2435 C C . ILE A 1 303 ? -15.994 4.421 11.319 1.00 98.38 303 ILE A C 1
ATOM 2437 O O . ILE A 1 303 ? -16.828 3.804 10.659 1.00 98.38 303 ILE A O 1
ATOM 2441 N N . ILE A 1 304 ? -14.790 3.932 11.590 1.00 98.19 304 ILE A N 1
ATOM 2442 C CA . ILE A 1 304 ? -14.329 2.607 11.178 1.00 98.19 304 ILE A CA 1
ATOM 2443 C C . ILE A 1 304 ? -14.276 1.717 12.414 1.00 98.19 304 ILE A C 1
ATOM 2445 O O . ILE A 1 304 ? -13.687 2.095 13.426 1.00 98.19 304 ILE A O 1
ATOM 2449 N N . THR A 1 305 ? -14.883 0.535 12.335 1.00 96.81 305 THR A N 1
ATOM 2450 C CA . THR A 1 305 ? -14.868 -0.466 13.407 1.00 96.81 305 THR A CA 1
ATOM 2451 C C . THR A 1 305 ? -14.220 -1.759 12.915 1.00 96.81 305 THR A C 1
ATOM 2453 O O . THR A 1 305 ? -14.055 -1.980 11.716 1.00 96.81 305 THR A O 1
ATOM 2456 N N . GLY A 1 306 ? -13.783 -2.600 13.850 1.00 94.75 306 GLY A N 1
ATOM 2457 C CA . GLY A 1 306 ? -13.328 -3.967 13.573 1.00 94.75 306 GLY A CA 1
ATOM 2458 C C . GLY A 1 306 ? -14.421 -5.008 13.815 1.00 94.75 306 GLY A C 1
ATOM 2459 O O . GLY A 1 306 ? -14.107 -6.111 14.238 1.00 94.75 306 GLY A O 1
ATOM 2460 N N . GLU A 1 307 ? -15.700 -4.650 13.683 1.00 93.75 307 GLU A N 1
ATOM 2461 C CA . GLU A 1 307 ? -16.790 -5.583 13.986 1.00 93.75 307 GLU A CA 1
ATOM 2462 C C . GLU A 1 307 ? -16.978 -6.619 12.877 1.00 93.75 307 GLU A C 1
ATOM 2464 O O . GLU A 1 307 ? -16.906 -6.299 11.690 1.00 93.75 307 GLU A O 1
ATOM 2469 N N . SER A 1 308 ? -17.249 -7.864 13.275 1.00 92.00 308 SER A N 1
ATOM 2470 C CA . SER A 1 308 ? -17.467 -8.984 12.366 1.00 92.00 308 SER A CA 1
ATOM 2471 C C . SER A 1 308 ? -18.710 -9.770 12.777 1.00 92.00 308 SER A C 1
ATOM 2473 O O . SER A 1 308 ? -18.876 -10.170 13.932 1.00 92.00 308 SER A O 1
ATOM 2475 N N . LEU A 1 309 ? -19.618 -9.994 11.826 1.00 92.81 309 LEU A N 1
ATOM 2476 C CA . LEU A 1 309 ? -20.903 -10.632 12.099 1.00 92.81 309 LEU A CA 1
ATOM 2477 C C . LEU A 1 309 ? -20.711 -12.039 12.690 1.00 92.81 309 LEU A C 1
ATOM 2479 O O . LEU A 1 309 ? -20.110 -12.911 12.068 1.00 92.81 309 LEU A O 1
ATOM 2483 N N . GLY A 1 310 ? -21.281 -12.269 13.874 1.00 85.44 310 GLY A N 1
ATOM 2484 C CA . GLY A 1 310 ? -21.280 -13.570 14.546 1.00 85.44 310 GLY A CA 1
ATOM 2485 C C . GLY A 1 310 ? -20.011 -13.898 15.338 1.00 85.44 310 GLY A C 1
ATOM 2486 O O . GLY A 1 310 ? -19.924 -14.995 15.881 1.00 85.44 310 GLY A O 1
ATOM 2487 N N . GLN A 1 311 ? -19.045 -12.979 15.445 1.00 86.81 311 GLN A N 1
ATOM 2488 C CA . GLN A 1 311 ? -17.793 -13.233 16.169 1.00 86.81 311 GLN A CA 1
ATOM 2489 C C . GLN A 1 311 ? -17.978 -13.268 17.695 1.00 86.81 311 GLN A C 1
ATOM 2491 O O . GLN A 1 311 ? -17.416 -14.123 18.376 1.00 86.81 311 GLN A O 1
ATOM 2496 N N . VAL A 1 312 ? -18.765 -12.341 18.246 1.00 84.44 312 VAL A N 1
ATOM 2497 C CA . VAL A 1 312 ? -19.098 -12.270 19.679 1.00 84.44 312 VAL A CA 1
ATOM 2498 C C . VAL A 1 312 ? -20.581 -11.959 19.867 1.00 84.44 312 VAL A C 1
ATOM 2500 O O . VAL A 1 312 ? -21.238 -11.454 18.958 1.00 84.44 312 VAL A O 1
ATOM 2503 N N . SER A 1 313 ? -21.118 -12.199 21.067 1.00 77.25 313 SER A N 1
ATOM 2504 C CA . SER A 1 313 ? -22.539 -11.961 21.380 1.00 77.25 313 SER A CA 1
ATOM 2505 C C . SER A 1 313 ? -22.991 -10.519 21.115 1.00 77.25 313 SER A C 1
ATOM 2507 O O . SER A 1 313 ? -24.139 -10.284 20.749 1.00 77.25 313 SER A O 1
ATOM 2509 N N . SER A 1 314 ? -22.082 -9.548 21.238 1.00 78.56 314 SER A N 1
ATOM 2510 C CA . SER A 1 314 ? -22.337 -8.134 20.938 1.00 78.56 314 SER A CA 1
ATOM 2511 C C . SER A 1 314 ? -22.248 -7.770 19.447 1.00 78.56 314 SER A C 1
ATOM 2513 O O . SER A 1 314 ? -22.374 -6.593 19.127 1.00 78.56 314 SER A O 1
ATOM 2515 N N . GLN A 1 315 ? -21.996 -8.733 18.554 1.00 87.69 315 GLN A N 1
ATOM 2516 C CA . GLN A 1 315 ? -21.847 -8.558 17.099 1.00 87.69 315 GLN A CA 1
ATOM 2517 C C . GLN A 1 315 ? -22.787 -9.505 16.326 1.00 87.69 315 GLN A C 1
ATOM 2519 O O . GLN A 1 315 ? -22.437 -10.079 15.295 1.00 87.69 315 GLN A O 1
ATOM 2524 N N . THR A 1 316 ? -23.997 -9.710 16.844 1.00 90.94 316 THR A N 1
ATOM 2525 C CA . THR A 1 316 ? -25.103 -10.294 16.073 1.00 90.94 316 THR A CA 1
ATOM 2526 C C . THR A 1 316 ? -25.757 -9.212 15.216 1.00 90.94 316 THR A C 1
ATOM 2528 O O . THR A 1 316 ? -25.647 -8.031 15.530 1.00 90.94 316 THR A O 1
ATOM 2531 N N . LEU A 1 317 ? -26.495 -9.601 14.172 1.00 91.38 317 LEU A N 1
ATOM 2532 C CA . LEU A 1 317 ? -27.154 -8.638 13.279 1.00 91.38 317 LEU A CA 1
ATOM 2533 C C . LEU A 1 317 ? -28.130 -7.700 14.008 1.00 91.38 317 LEU A C 1
ATOM 2535 O O . LEU A 1 317 ? -28.321 -6.577 13.581 1.00 91.38 317 LEU A O 1
ATOM 2539 N N . ILE A 1 318 ? -28.751 -8.164 15.095 1.00 92.00 318 ILE A N 1
ATOM 2540 C CA . ILE A 1 318 ? -29.688 -7.363 15.900 1.00 92.00 318 ILE A CA 1
ATOM 2541 C C . ILE A 1 318 ? -28.946 -6.334 16.770 1.00 92.00 318 ILE A C 1
ATOM 2543 O O . ILE A 1 318 ? -29.516 -5.308 17.130 1.00 92.00 318 ILE A O 1
ATOM 2547 N N . ASN A 1 319 ? -27.701 -6.631 17.151 1.00 89.69 319 ASN A N 1
ATOM 2548 C CA . ASN A 1 319 ? -26.909 -5.790 18.047 1.00 89.69 319 ASN A CA 1
ATOM 2549 C C . ASN A 1 319 ? -26.059 -4.740 17.310 1.00 89.69 319 ASN A C 1
ATOM 2551 O O . ASN A 1 319 ? -25.658 -3.770 17.955 1.00 89.69 319 ASN A O 1
ATOM 2555 N N . LEU A 1 320 ? -25.767 -4.953 16.021 1.00 88.56 320 LEU A N 1
ATOM 2556 C CA . LEU A 1 320 ? -25.108 -3.993 15.123 1.00 88.56 320 LEU A CA 1
ATOM 2557 C C . LEU A 1 320 ? -26.118 -2.960 14.606 1.00 88.56 320 LEU A C 1
ATOM 2559 O O . LEU A 1 320 ? -25.785 -1.756 14.641 1.00 88.56 320 LEU A O 1
#

Secondary structure (DSSP, 8-state):
------GGGGGGGTTS-EEEEEEEPHHHHTS-HHHHHHHHHHHHHHHHHHHTTT-TT-EEEE-SSEEEEEE----HHHHHHHHHHHHHSTTEEEEEEEEEEE---HHHHHHHHHHHHHHHHTTSEEEEEEEEES--SS-HHHHHHHHHHHHHHHSTT-EE-SSS-SEEEEEEEETTEEEEEEEEEE---S--TTSS-EEEEE--SSHHHHHHHHHHHHTT-EEEEEEEESSHHHHHHHHHHHHHHHHHHH-TT----EEEEE-HHHHHHHHHHS-TTTHHHHHHHHHHHHHHHHHHHHT---EE----TTSSGGGSTTT-